Protein AF-A0A4Y7PFQ1-F1 (afdb_monomer_lite)

Foldseek 3Di:
DQLVVLVVQVVVLVVVVVPDDPVRCVVCVVVSVVSVVVSVVSNVVVVVVVVVVVVVVVVVVVVVVVVVVVVVVVVVVVVVVVVVVVVVVVVPPPPDDDPDDDDDDDDDDDDDDDDDDDDDDDDDDDDDPDPDVPPVVVVVVVVVVVVVVVVVVVVVVVVVVVVVVLVVVVVVDPDVVVNVVVVPPPPDDDDDDDDDDDDDDDDDDDDDDDDDDDDDDPDDDPPDPDPPDDDDDADDDDPDRDDDPPDPPDPVVVVVVVVVVVVDPPCDPPPDDDPVQKAFDAFPDDDPPDTWTWIDHPNDTDID

pLDDT: mean 70.89, std 22.94, range [30.31, 98.25]

Structure (mmCIF, N/CA/C/O backbone):
data_AF-A0A4Y7PFQ1-F1
#
_entry.id   AF-A0A4Y7PFQ1-F1
#
loop_
_atom_site.group_PDB
_atom_site.id
_atom_site.type_symbol
_atom_site.label_atom_id
_atom_site.label_alt_id
_atom_site.label_comp_id
_atom_site.label_asym_id
_atom_site.label_entity_id
_atom_site.label_seq_id
_atom_site.pdbx_PDB_ins_code
_atom_site.Cartn_x
_atom_site.Cartn_y
_atom_site.Cartn_z
_atom_site.occupancy
_atom_site.B_iso_or_equiv
_atom_site.auth_seq_id
_atom_site.auth_comp_id
_atom_site.auth_asym_id
_atom_site.auth_atom_id
_atom_site.pdbx_PDB_model_num
ATOM 1 N N . MET A 1 1 ? 4.345 13.274 -1.660 1.00 78.31 1 MET A N 1
ATOM 2 C CA . MET A 1 1 ? 5.096 14.131 -2.603 1.00 78.31 1 MET A CA 1
ATOM 3 C C . MET A 1 1 ? 6.166 13.330 -3.345 1.00 78.31 1 MET A C 1
ATOM 5 O O . MET A 1 1 ? 6.044 13.236 -4.555 1.00 78.31 1 MET A O 1
ATOM 9 N N . LYS A 1 2 ? 7.099 12.634 -2.666 1.00 92.75 2 LYS A N 1
ATOM 10 C CA . LYS A 1 2 ? 8.161 11.842 -3.332 1.00 92.75 2 LYS A CA 1
ATOM 11 C C . LYS A 1 2 ? 7.689 10.820 -4.384 1.00 92.75 2 LYS A C 1
ATOM 13 O O . LYS A 1 2 ? 8.319 10.708 -5.423 1.00 92.75 2 LYS A O 1
ATOM 18 N N . LEU A 1 3 ? 6.567 10.125 -4.156 1.00 96.62 3 LEU A N 1
ATOM 19 C CA . LEU A 1 3 ? 6.022 9.161 -5.130 1.00 96.62 3 LEU A CA 1
ATOM 20 C C . LEU A 1 3 ? 5.605 9.819 -6.454 1.00 96.62 3 LEU A C 1
ATOM 22 O O . LEU A 1 3 ? 5.818 9.274 -7.531 1.00 96.62 3 LEU A O 1
ATOM 26 N N . THR A 1 4 ? 5.027 11.017 -6.383 1.00 97.25 4 THR A N 1
ATOM 27 C CA . THR A 1 4 ? 4.622 11.770 -7.573 1.00 97.25 4 THR A CA 1
ATOM 28 C C . THR A 1 4 ? 5.842 12.263 -8.350 1.00 97.25 4 THR A C 1
ATOM 30 O O . THR A 1 4 ? 5.816 12.306 -9.575 1.00 97.25 4 THR A O 1
ATOM 33 N N . GLU A 1 5 ? 6.918 12.625 -7.652 1.00 97.25 5 GLU A N 1
ATOM 34 C CA . GLU A 1 5 ? 8.175 13.062 -8.267 1.00 97.25 5 GLU A CA 1
ATOM 35 C C . GLU A 1 5 ? 8.891 11.906 -8.979 1.00 97.25 5 GLU A C 1
ATOM 37 O O . GLU A 1 5 ? 9.261 12.055 -10.145 1.00 97.25 5 GLU A O 1
ATOM 42 N N . SER A 1 6 ? 9.024 10.742 -8.331 1.00 97.06 6 SER A N 1
ATOM 43 C CA . SER A 1 6 ? 9.651 9.560 -8.941 1.00 97.06 6 SER A CA 1
ATOM 44 C C . SER A 1 6 ? 8.846 9.033 -10.134 1.00 97.06 6 SER A C 1
ATOM 46 O O . SER A 1 6 ? 9.421 8.734 -11.182 1.00 97.06 6 SER A O 1
ATOM 48 N N . SER A 1 7 ? 7.513 9.019 -10.031 1.00 97.31 7 SER A N 1
ATOM 49 C CA . SER A 1 7 ? 6.625 8.656 -11.142 1.00 97.31 7 SER A CA 1
ATOM 50 C C . SER A 1 7 ? 6.772 9.608 -12.338 1.00 97.31 7 SER A C 1
ATOM 52 O O . SER A 1 7 ? 6.978 9.142 -13.458 1.00 97.31 7 SER A O 1
ATOM 54 N N . LYS A 1 8 ? 6.789 10.932 -12.114 1.00 97.94 8 LYS A N 1
ATOM 55 C CA . LYS A 1 8 ? 7.021 11.922 -13.185 1.00 97.94 8 LYS A CA 1
ATOM 56 C C . LYS A 1 8 ? 8.379 11.748 -13.862 1.00 97.94 8 LYS A C 1
ATOM 58 O O . LYS A 1 8 ? 8.497 11.944 -15.069 1.00 97.94 8 LYS A O 1
ATOM 63 N N . ARG A 1 9 ? 9.420 11.389 -13.108 1.00 97.00 9 ARG A N 1
ATOM 64 C CA . ARG A 1 9 ? 10.758 11.146 -13.666 1.00 97.00 9 ARG A CA 1
ATOM 65 C C . ARG A 1 9 ? 10.766 9.931 -14.596 1.00 97.00 9 ARG A C 1
ATOM 67 O O . ARG A 1 9 ? 11.340 10.002 -15.683 1.00 97.00 9 ARG A O 1
ATOM 74 N N . MET A 1 10 ? 10.086 8.855 -14.201 1.00 97.38 10 MET A N 1
ATOM 75 C CA . MET A 1 10 ? 9.906 7.668 -15.039 1.00 97.38 10 MET A CA 1
ATOM 76 C C . MET A 1 10 ? 9.081 7.984 -16.292 1.00 97.38 10 MET A C 1
ATOM 78 O O . MET A 1 10 ? 9.486 7.625 -17.395 1.00 97.38 10 MET A O 1
ATOM 82 N N . GLU A 1 11 ? 7.984 8.727 -16.148 1.00 97.44 11 GLU A N 1
ATOM 83 C CA . GLU A 1 11 ? 7.149 9.182 -17.265 1.00 97.44 11 GLU A CA 1
ATOM 84 C C . GLU A 1 11 ? 7.962 9.996 -18.282 1.00 97.44 11 GLU A C 1
ATOM 86 O O . GLU A 1 11 ? 7.929 9.715 -19.479 1.00 97.44 11 GLU A O 1
ATOM 91 N N . GLN A 1 12 ? 8.771 10.950 -17.817 1.00 97.62 12 GLN A N 1
ATOM 92 C CA . GLN A 1 12 ? 9.655 11.735 -18.681 1.00 97.62 12 GLN A CA 1
ATOM 93 C C . GLN A 1 12 ? 10.686 10.863 -19.409 1.00 97.62 12 GLN A C 1
ATOM 95 O O . GLN A 1 12 ? 10.982 11.113 -20.581 1.00 97.62 12 GLN A O 1
ATOM 100 N N . LEU A 1 13 ? 11.239 9.844 -18.743 1.00 96.69 13 LEU A N 1
ATOM 101 C CA . LEU A 1 13 ? 12.171 8.903 -19.363 1.00 96.69 13 LEU A CA 1
ATOM 102 C C . LEU A 1 13 ? 11.475 8.107 -20.469 1.00 96.69 13 LEU A C 1
ATOM 104 O O . LEU A 1 13 ? 11.996 8.046 -21.584 1.00 96.69 13 LEU A O 1
ATOM 108 N N . LEU A 1 14 ? 10.292 7.557 -20.188 1.00 96.31 14 LEU A N 1
ATOM 109 C CA . LEU A 1 14 ? 9.494 6.796 -21.150 1.00 96.31 14 LEU A CA 1
ATOM 110 C C . LEU A 1 14 ? 9.075 7.660 -22.342 1.00 96.31 14 LEU A C 1
ATOM 112 O O . LEU A 1 14 ? 9.261 7.253 -23.488 1.00 96.31 14 LEU A O 1
ATOM 116 N N . HIS A 1 15 ? 8.618 8.887 -22.094 1.00 97.50 15 HIS A N 1
ATOM 117 C CA . HIS A 1 15 ? 8.224 9.824 -23.142 1.00 97.50 15 HIS A CA 1
ATOM 118 C C . HIS A 1 15 ? 9.388 10.144 -24.097 1.00 97.50 15 HIS A C 1
ATOM 120 O O . HIS A 1 15 ? 9.225 10.136 -25.318 1.00 97.50 15 HIS A O 1
ATOM 126 N N . ARG A 1 16 ? 10.612 10.308 -23.568 1.00 96.75 16 ARG A N 1
ATOM 127 C CA . ARG A 1 16 ? 11.825 10.457 -24.396 1.00 96.75 16 ARG A CA 1
ATOM 128 C C . ARG A 1 16 ? 12.120 9.216 -25.247 1.00 96.75 16 ARG A C 1
ATOM 130 O O . ARG A 1 16 ? 12.648 9.362 -26.349 1.00 96.75 16 ARG A O 1
ATOM 137 N N . GLN A 1 17 ? 11.788 8.009 -24.776 1.00 95.44 17 GLN A N 1
ATOM 138 C CA . GLN A 1 17 ? 11.994 6.780 -25.553 1.00 95.44 17 GLN A CA 1
ATOM 139 C C . GLN A 1 17 ? 10.967 6.593 -26.670 1.00 95.44 17 GLN A C 1
ATOM 141 O O . GLN A 1 17 ? 11.309 6.016 -27.704 1.00 95.44 17 GLN A O 1
ATOM 146 N N . VAL A 1 18 ? 9.735 7.078 -26.505 1.00 96.56 18 VAL A N 1
ATOM 147 C CA . VAL A 1 18 ? 8.685 6.965 -27.535 1.00 96.56 18 VAL A CA 1
ATOM 148 C C . VAL A 1 18 ? 9.098 7.690 -28.819 1.00 96.56 18 VAL A C 1
ATOM 150 O O . VAL A 1 18 ? 8.962 7.137 -29.907 1.00 96.56 18 VAL A O 1
ATOM 153 N N . HIS A 1 19 ? 9.698 8.877 -28.698 1.00 95.50 19 HIS A N 1
ATOM 154 C CA . HIS A 1 19 ? 10.114 9.689 -29.847 1.00 95.50 19 HIS A CA 1
ATOM 155 C C . HIS A 1 19 ? 11.495 9.327 -30.425 1.00 95.50 19 HIS A C 1
ATOM 157 O O . HIS A 1 19 ? 11.904 9.881 -31.448 1.00 95.50 19 HIS A O 1
ATOM 163 N N . ARG A 1 20 ? 12.243 8.405 -29.804 1.00 95.75 20 ARG A N 1
ATOM 164 C CA . ARG A 1 20 ? 13.577 8.009 -30.281 1.00 95.75 20 ARG A CA 1
ATOM 165 C C . ARG A 1 20 ? 13.435 6.919 -31.362 1.00 95.75 20 ARG A C 1
ATOM 167 O O . ARG A 1 20 ? 12.870 5.862 -31.075 1.00 95.75 20 ARG A O 1
ATOM 174 N N . PRO A 1 21 ? 13.963 7.114 -32.590 1.00 97.50 21 PRO A N 1
ATOM 175 C CA . PRO A 1 21 ? 13.853 6.117 -33.656 1.00 97.50 21 PRO A CA 1
ATOM 176 C C . PRO A 1 21 ? 14.561 4.816 -33.262 1.00 97.50 21 PRO A C 1
ATOM 178 O O . PRO A 1 21 ? 15.569 4.838 -32.550 1.00 97.50 21 PRO A O 1
ATOM 181 N N . PHE A 1 22 ? 14.049 3.682 -33.751 1.00 97.00 22 PHE A N 1
ATOM 182 C CA . PHE A 1 22 ? 14.455 2.341 -33.313 1.00 97.00 22 PHE A CA 1
ATOM 183 C C . PHE A 1 22 ? 15.974 2.131 -33.295 1.00 97.00 22 PHE A C 1
ATOM 185 O O . PHE A 1 22 ? 16.520 1.736 -32.268 1.00 97.00 22 PHE A O 1
ATOM 192 N N . PHE A 1 23 ? 16.670 2.470 -34.383 1.00 98.00 23 PHE A N 1
ATOM 193 C CA . PHE A 1 23 ? 18.117 2.266 -34.486 1.00 98.00 23 PHE A CA 1
ATOM 194 C C . PHE A 1 23 ? 18.903 3.048 -33.416 1.00 98.00 23 PHE A C 1
ATOM 196 O O . PHE A 1 23 ? 19.846 2.523 -32.828 1.00 98.00 23 PHE A O 1
ATOM 203 N N . LYS A 1 24 ? 18.459 4.268 -33.070 1.00 96.94 24 LYS A N 1
ATOM 204 C CA . LYS A 1 24 ? 19.056 5.054 -31.975 1.00 96.94 24 LYS A CA 1
ATOM 205 C C . LYS A 1 24 ? 18.775 4.443 -30.601 1.00 96.94 24 LYS A C 1
ATOM 207 O O . LYS A 1 24 ? 19.636 4.532 -29.731 1.00 96.94 24 LYS A O 1
ATOM 212 N N . ARG A 1 25 ? 17.600 3.837 -30.389 1.00 97.19 25 ARG A N 1
ATOM 213 C CA . ARG A 1 25 ? 17.303 3.098 -29.147 1.00 97.19 25 ARG A CA 1
ATOM 214 C C . ARG A 1 25 ? 18.162 1.847 -29.021 1.00 97.19 25 ARG A C 1
ATOM 216 O O . ARG A 1 25 ? 18.672 1.583 -27.943 1.00 97.19 25 ARG A O 1
ATOM 223 N N . TYR A 1 26 ? 18.348 1.115 -30.118 1.00 96.50 26 TYR A N 1
ATOM 224 C CA . TYR A 1 26 ? 19.136 -0.114 -30.128 1.00 96.50 26 TYR A CA 1
ATOM 225 C C . TYR A 1 26 ? 20.607 0.149 -29.794 1.00 96.50 26 TYR A C 1
ATOM 227 O O . TYR A 1 26 ? 21.157 -0.481 -28.892 1.00 96.50 26 TYR A O 1
ATOM 235 N N . LEU A 1 27 ? 21.221 1.130 -30.465 1.00 98.25 27 LEU A N 1
ATOM 236 C CA . LEU A 1 27 ? 22.600 1.527 -30.177 1.00 98.25 27 LEU A CA 1
ATOM 237 C C . LEU A 1 27 ? 22.746 2.137 -28.773 1.00 98.25 27 LEU A C 1
ATOM 239 O O . LEU A 1 27 ? 23.728 1.872 -28.091 1.00 98.25 27 LEU A O 1
ATOM 243 N N . GLY A 1 28 ? 21.751 2.905 -28.317 1.00 97.06 28 GLY A N 1
ATOM 244 C CA . GLY A 1 28 ? 21.733 3.544 -26.997 1.00 97.06 28 GLY A CA 1
ATOM 245 C C . GLY A 1 28 ? 21.147 2.694 -25.866 1.00 97.06 28 GLY A C 1
ATOM 246 O O . GLY A 1 28 ? 20.817 3.243 -24.817 1.00 97.06 28 GLY A O 1
ATOM 247 N N . ARG A 1 29 ? 20.963 1.378 -26.049 1.00 97.56 29 ARG A N 1
ATOM 248 C CA . ARG A 1 29 ? 20.246 0.532 -25.076 1.00 97.56 29 ARG A CA 1
ATOM 249 C C . ARG A 1 29 ? 20.870 0.546 -23.680 1.00 97.56 29 ARG A C 1
ATOM 251 O O . ARG A 1 29 ? 20.140 0.491 -22.700 1.00 97.56 29 ARG A O 1
ATOM 258 N N . GLY A 1 30 ? 22.199 0.652 -23.594 1.00 98.19 30 GLY A N 1
ATOM 259 C CA . GLY A 1 30 ? 22.917 0.693 -22.318 1.00 98.19 30 GLY A CA 1
ATOM 260 C C . GLY A 1 30 ? 22.548 1.921 -21.488 1.00 98.19 30 GLY A C 1
ATOM 261 O O . GLY A 1 30 ? 22.209 1.788 -20.319 1.00 98.19 30 GLY A O 1
ATOM 262 N N . GLU A 1 31 ? 22.508 3.098 -22.116 1.00 97.56 31 GLU A N 1
ATOM 263 C CA . GLU A 1 31 ? 22.100 4.354 -21.467 1.00 97.56 31 GLU A CA 1
ATOM 264 C C . GLU A 1 31 ? 20.640 4.300 -21.002 1.00 97.56 31 GLU A C 1
ATOM 266 O O . GLU A 1 31 ? 20.298 4.793 -19.930 1.00 97.56 31 GLU A O 1
ATOM 271 N N . ILE A 1 32 ? 19.766 3.695 -21.814 1.00 96.88 32 ILE A N 1
ATOM 272 C CA . ILE A 1 32 ? 18.341 3.561 -21.494 1.00 96.88 32 ILE A CA 1
ATOM 273 C C . ILE A 1 32 ? 18.164 2.639 -20.285 1.00 96.88 32 ILE A C 1
ATOM 275 O O . ILE A 1 32 ? 17.471 3.010 -19.341 1.00 96.88 32 ILE A O 1
ATOM 279 N N . LEU A 1 33 ? 18.817 1.472 -20.290 1.00 97.31 33 LEU A N 1
ATOM 280 C CA . LEU A 1 33 ? 18.781 0.526 -19.173 1.00 97.31 33 LEU A CA 1
ATOM 281 C C . LEU A 1 33 ? 19.372 1.134 -17.899 1.00 97.31 33 LEU A C 1
ATOM 283 O O . LEU A 1 33 ? 18.782 0.992 -16.833 1.00 97.31 33 LEU A O 1
ATOM 287 N N . GLN A 1 34 ? 20.477 1.873 -18.008 1.00 97.75 34 GLN A N 1
ATOM 288 C CA . GLN A 1 34 ? 21.059 2.591 -16.877 1.00 97.75 34 GLN A CA 1
ATOM 289 C C . GLN A 1 34 ? 20.094 3.649 -16.323 1.00 97.75 34 GLN A C 1
ATOM 291 O O . GLN A 1 34 ? 19.912 3.746 -15.113 1.00 97.75 34 GLN A O 1
ATOM 296 N N . GLY A 1 35 ? 19.427 4.413 -17.192 1.00 96.75 35 GLY A N 1
ATOM 297 C CA . GLY A 1 35 ? 18.429 5.398 -16.777 1.00 96.75 35 GLY A CA 1
ATOM 298 C C . GLY A 1 35 ? 17.237 4.770 -16.047 1.00 96.75 35 GLY A C 1
ATOM 299 O O . GLY A 1 35 ? 16.786 5.314 -15.039 1.00 96.75 35 GLY A O 1
ATOM 300 N N . ILE A 1 36 ? 16.760 3.614 -16.519 1.00 96.75 36 ILE A N 1
ATOM 301 C CA . ILE A 1 36 ? 15.703 2.841 -15.849 1.00 96.75 36 ILE A CA 1
ATOM 302 C C . ILE A 1 36 ? 16.201 2.333 -14.489 1.00 96.75 36 ILE A C 1
ATOM 304 O O . ILE A 1 36 ? 15.518 2.524 -13.487 1.00 96.75 36 ILE A O 1
ATOM 308 N N . SER A 1 37 ? 17.414 1.774 -14.439 1.00 97.62 37 SER A N 1
ATOM 309 C CA . SER A 1 37 ? 18.032 1.261 -13.210 1.00 97.62 37 SER A CA 1
ATOM 310 C C . SER A 1 37 ? 18.216 2.335 -12.134 1.00 97.62 37 SER A C 1
ATOM 312 O O . SER A 1 37 ? 18.085 2.025 -10.959 1.00 97.62 37 SER A O 1
ATOM 314 N N . ILE A 1 38 ? 18.456 3.598 -12.502 1.00 95.94 38 ILE A N 1
ATOM 315 C CA . ILE A 1 38 ? 18.526 4.715 -11.541 1.00 95.94 38 ILE A CA 1
ATOM 316 C C . ILE A 1 38 ? 17.138 5.079 -10.990 1.00 95.94 38 ILE A C 1
ATOM 318 O O . ILE A 1 38 ? 17.016 5.469 -9.830 1.00 95.94 38 ILE A O 1
ATOM 322 N N . CYS A 1 39 ? 16.085 4.967 -11.803 1.00 97.19 39 CYS A N 1
ATOM 323 C CA . CYS A 1 39 ? 14.724 5.300 -11.374 1.00 97.19 39 CYS A CA 1
ATOM 324 C C . CYS A 1 39 ? 14.123 4.238 -10.442 1.00 97.19 39 CYS A C 1
ATOM 326 O O . CYS A 1 39 ? 13.274 4.569 -9.616 1.00 97.19 39 CYS A O 1
ATOM 328 N N . ASP A 1 40 ? 14.556 2.985 -10.569 1.00 96.81 40 ASP A N 1
ATOM 329 C CA . ASP A 1 40 ? 14.045 1.853 -9.796 1.00 96.81 40 ASP A CA 1
ATOM 330 C C . ASP A 1 40 ? 14.196 2.011 -8.265 1.00 96.81 40 ASP A C 1
ATOM 332 O O . ASP A 1 40 ? 13.175 1.995 -7.568 1.00 96.81 40 ASP A O 1
ATOM 336 N N . PRO A 1 41 ? 15.393 2.287 -7.699 1.00 97.31 41 PRO A N 1
ATOM 337 C CA . PRO A 1 41 ? 15.541 2.466 -6.256 1.00 97.31 41 PRO A CA 1
ATOM 338 C C . PRO A 1 41 ? 14.799 3.707 -5.745 1.00 97.31 41 PRO A C 1
ATOM 340 O O . PRO A 1 41 ? 14.241 3.677 -4.648 1.00 97.31 41 PRO A O 1
ATOM 343 N N . GLU A 1 42 ? 14.740 4.792 -6.529 1.00 96.44 42 GLU A N 1
ATOM 344 C CA . GLU A 1 42 ? 13.985 5.998 -6.159 1.00 96.44 42 GLU A CA 1
ATOM 345 C C . GLU A 1 42 ? 12.476 5.719 -6.081 1.00 96.44 42 GLU A C 1
ATOM 347 O O . GLU A 1 42 ? 11.808 6.164 -5.140 1.00 96.44 42 GLU A O 1
ATOM 352 N N . LEU A 1 43 ? 11.930 4.975 -7.048 1.00 97.31 43 LEU A N 1
ATOM 353 C CA . LEU A 1 43 ? 10.521 4.595 -7.066 1.00 97.31 43 LEU A CA 1
ATOM 354 C C . LEU A 1 43 ? 10.195 3.610 -5.941 1.00 97.31 43 LEU A C 1
ATOM 356 O O . LEU A 1 43 ? 9.231 3.835 -5.209 1.00 97.31 43 LEU A O 1
ATOM 360 N N . SER A 1 44 ? 11.015 2.573 -5.765 1.00 97.31 44 SER A N 1
ATOM 361 C CA . SER A 1 44 ? 10.863 1.578 -4.700 1.00 97.31 44 SER A CA 1
ATOM 362 C C . SER A 1 44 ? 10.887 2.228 -3.313 1.00 97.31 44 SER A C 1
ATOM 364 O O . SER A 1 44 ? 9.982 2.027 -2.498 1.00 97.31 44 SER A O 1
ATOM 366 N N . TYR A 1 45 ? 11.842 3.129 -3.069 1.00 97.81 45 TYR A N 1
ATOM 367 C CA . TYR A 1 45 ? 11.910 3.896 -1.827 1.00 97.81 45 TYR A CA 1
ATOM 368 C C . TYR A 1 45 ? 10.673 4.782 -1.616 1.00 97.81 45 TYR A C 1
ATOM 370 O O . TYR A 1 45 ? 10.107 4.828 -0.520 1.00 97.81 45 TYR A O 1
ATOM 378 N N . ALA A 1 46 ? 10.212 5.477 -2.660 1.00 97.69 46 ALA A N 1
ATOM 379 C CA . ALA A 1 46 ? 9.021 6.315 -2.569 1.00 97.69 46 ALA A CA 1
ATOM 380 C C . ALA A 1 46 ? 7.741 5.502 -2.298 1.00 97.69 46 ALA A C 1
ATOM 382 O O . ALA A 1 46 ? 6.885 5.961 -1.535 1.00 97.69 46 ALA A O 1
ATOM 383 N N . LEU A 1 47 ? 7.621 4.304 -2.879 1.00 96.75 47 LEU A N 1
ATOM 384 C CA . LEU A 1 47 ? 6.531 3.362 -2.616 1.00 96.75 47 LEU A CA 1
ATOM 385 C C . LEU A 1 47 ? 6.576 2.828 -1.182 1.00 96.75 47 LEU A C 1
ATOM 387 O O . LEU A 1 47 ? 5.542 2.805 -0.516 1.00 96.75 47 LEU A O 1
ATOM 391 N N . SER A 1 48 ? 7.761 2.482 -0.674 1.00 97.00 48 SER A N 1
ATOM 392 C CA . SER A 1 48 ? 7.948 2.051 0.717 1.00 97.00 48 SER A CA 1
ATOM 393 C C . SER A 1 48 ? 7.489 3.127 1.710 1.00 97.00 48 SER A C 1
ATOM 395 O O . SER A 1 48 ? 6.660 2.865 2.585 1.00 97.00 48 SER A O 1
ATOM 397 N N . LEU A 1 49 ? 7.911 4.382 1.508 1.00 96.50 49 LEU A N 1
ATOM 398 C CA . LEU A 1 49 ? 7.453 5.510 2.328 1.00 96.50 49 LEU A CA 1
ATOM 399 C C . LEU A 1 49 ? 5.940 5.736 2.235 1.00 96.50 49 LEU A C 1
ATOM 401 O O . LEU A 1 49 ? 5.294 6.067 3.232 1.00 96.50 49 LEU A O 1
ATOM 405 N N . PHE A 1 50 ? 5.368 5.590 1.041 1.00 97.31 50 PHE A N 1
ATOM 406 C CA . PHE A 1 50 ? 3.932 5.739 0.844 1.00 97.31 50 PHE A CA 1
ATOM 407 C C . PHE A 1 50 ? 3.150 4.651 1.589 1.00 97.31 50 PHE A C 1
ATOM 409 O O . PHE A 1 50 ? 2.232 4.983 2.341 1.00 97.31 50 PHE A O 1
ATOM 416 N N . SER A 1 51 ? 3.566 3.389 1.469 1.00 95.88 51 SER A N 1
ATOM 417 C CA . SER A 1 51 ? 2.982 2.260 2.199 1.00 95.88 51 SER A CA 1
ATOM 418 C C . SER A 1 51 ? 3.042 2.478 3.714 1.00 95.88 51 SER A C 1
ATOM 420 O O . SER A 1 51 ? 2.009 2.443 4.387 1.00 95.88 51 SER A O 1
ATOM 422 N N . ALA A 1 52 ? 4.212 2.854 4.246 1.00 95.38 52 ALA A N 1
ATOM 423 C CA . ALA A 1 52 ? 4.372 3.179 5.663 1.00 95.38 52 ALA A CA 1
ATOM 424 C C . ALA A 1 52 ? 3.438 4.322 6.108 1.00 95.38 52 ALA A C 1
ATOM 426 O O . ALA A 1 52 ? 2.826 4.265 7.175 1.00 95.38 52 ALA A O 1
ATOM 427 N N . SER A 1 53 ? 3.261 5.355 5.276 1.00 97.38 53 SER A N 1
ATOM 428 C CA . SER A 1 53 ? 2.354 6.467 5.587 1.00 97.38 53 SER A CA 1
ATOM 429 C C . SER A 1 53 ? 0.881 6.042 5.655 1.00 97.38 53 SER A C 1
ATOM 431 O O . SER A 1 53 ? 0.141 6.536 6.513 1.00 97.38 53 SER A O 1
ATOM 433 N N . ILE A 1 54 ? 0.461 5.105 4.795 1.00 96.00 54 ILE A N 1
ATOM 434 C CA . ILE A 1 54 ? -0.883 4.517 4.831 1.00 96.00 54 ILE A CA 1
ATOM 435 C C . ILE A 1 54 ? -1.049 3.718 6.120 1.00 96.00 54 ILE A C 1
ATOM 437 O O . ILE A 1 54 ? -2.009 3.956 6.850 1.00 96.00 54 ILE A O 1
ATOM 441 N N . GLN A 1 55 ? -0.096 2.839 6.443 1.00 95.44 55 GLN A N 1
ATOM 442 C CA . GLN A 1 55 ? -0.134 2.023 7.660 1.00 95.44 55 GLN A CA 1
ATOM 443 C C . GLN A 1 55 ? -0.270 2.886 8.921 1.00 95.44 55 GLN A C 1
ATOM 445 O O . GLN A 1 55 ? -1.158 2.649 9.741 1.00 95.44 55 GLN A O 1
ATOM 450 N N . ILE A 1 56 ? 0.538 3.946 9.045 1.00 96.75 56 ILE A N 1
ATOM 451 C CA . ILE A 1 56 ? 0.463 4.891 10.171 1.00 96.75 56 ILE A CA 1
ATOM 452 C C . ILE A 1 56 ? -0.921 5.544 10.250 1.00 96.75 56 ILE A C 1
ATOM 454 O O . ILE A 1 56 ? -1.476 5.708 11.338 1.00 96.75 56 ILE A O 1
ATOM 458 N N . ARG A 1 57 ? -1.498 5.942 9.111 1.00 97.25 57 ARG A N 1
ATOM 459 C CA . ARG A 1 57 ? -2.819 6.578 9.081 1.00 97.25 57 ARG A CA 1
ATOM 460 C C . ARG A 1 57 ? -3.921 5.611 9.500 1.00 97.25 57 ARG A C 1
ATOM 462 O O . ARG A 1 57 ? -4.758 5.990 10.318 1.00 97.25 57 ARG A O 1
ATOM 469 N N . THR A 1 58 ? -3.904 4.389 8.979 1.00 96.31 58 THR A N 1
ATOM 470 C CA . THR A 1 58 ? -4.860 3.335 9.333 1.00 96.31 58 THR A CA 1
ATOM 471 C C . THR A 1 58 ? -4.772 3.009 10.819 1.00 96.31 58 THR A C 1
ATOM 473 O O . THR A 1 58 ? -5.793 2.989 11.500 1.00 96.31 58 THR A O 1
ATOM 476 N N . LEU A 1 59 ? -3.560 2.862 11.362 1.00 96.81 59 LEU A N 1
ATOM 477 C CA . LEU A 1 59 ? -3.361 2.623 12.790 1.00 96.81 59 LEU A CA 1
ATOM 478 C C . LEU A 1 59 ? -3.936 3.761 13.643 1.00 96.81 59 LEU A C 1
ATOM 480 O O . LEU A 1 59 ? -4.657 3.507 14.603 1.00 96.81 59 LEU A O 1
ATOM 484 N N . LYS A 1 60 ? -3.693 5.022 13.262 1.00 96.75 60 LYS A N 1
ATOM 485 C CA . LYS A 1 60 ? -4.279 6.183 13.954 1.00 96.75 60 LYS A CA 1
ATOM 486 C C . LYS A 1 60 ? -5.807 6.182 13.905 1.00 96.75 60 LYS A C 1
ATOM 488 O O . LYS A 1 60 ? -6.449 6.544 14.888 1.00 96.75 60 LYS A O 1
ATOM 493 N N . GLN A 1 61 ? -6.403 5.787 12.780 1.00 95.44 61 GLN A N 1
ATOM 494 C CA . GLN A 1 61 ? -7.858 5.671 12.657 1.00 95.44 61 GLN A CA 1
ATOM 495 C C . GLN A 1 61 ? -8.419 4.558 13.545 1.00 95.44 61 GLN A C 1
ATOM 497 O O . GLN A 1 61 ? -9.442 4.772 14.197 1.00 95.44 61 GLN A O 1
ATOM 502 N N . LEU A 1 62 ? -7.739 3.411 13.609 1.00 97.12 62 LEU A N 1
ATOM 503 C CA . LEU A 1 62 ? -8.108 2.299 14.483 1.00 97.12 62 LEU A CA 1
ATOM 504 C C . LEU A 1 62 ? -8.030 2.704 15.955 1.00 97.12 62 LEU A C 1
ATOM 506 O O . LEU A 1 62 ? -9.010 2.537 16.671 1.00 97.12 62 LEU A O 1
ATOM 510 N N . GLN A 1 63 ? -6.941 3.343 16.380 1.00 95.88 63 GLN A N 1
ATOM 511 C CA . GLN A 1 63 ? -6.799 3.852 17.749 1.00 95.88 63 GLN A CA 1
ATOM 512 C C . GLN A 1 63 ? -7.886 4.876 18.101 1.00 95.88 63 GLN A C 1
ATOM 514 O O . GLN A 1 63 ? -8.464 4.833 19.184 1.00 95.88 63 GLN A O 1
ATOM 519 N N . ALA A 1 64 ? -8.225 5.782 17.179 1.00 96.62 64 ALA A N 1
ATOM 520 C CA . ALA A 1 64 ? -9.312 6.738 17.389 1.00 96.62 64 ALA A CA 1
ATOM 521 C C . ALA A 1 64 ? -10.698 6.065 17.433 1.00 96.62 64 ALA A C 1
ATOM 523 O O . ALA A 1 64 ? -11.607 6.546 18.111 1.00 96.62 64 ALA A O 1
ATOM 524 N N . ALA A 1 65 ? -10.910 4.977 16.691 1.00 95.56 65 ALA A N 1
ATOM 525 C CA . ALA A 1 65 ? -12.128 4.173 16.780 1.00 95.56 65 ALA A CA 1
ATOM 526 C C . ALA A 1 65 ? -12.202 3.409 18.110 1.00 95.56 65 ALA A C 1
ATOM 528 O O . ALA A 1 65 ? -13.244 3.427 18.759 1.00 95.56 65 ALA A O 1
ATOM 529 N N . GLU A 1 66 ? -11.092 2.825 18.552 1.00 97.38 66 GLU A N 1
ATOM 530 C CA . GLU A 1 66 ? -10.987 2.111 19.822 1.00 97.38 66 GLU A CA 1
ATOM 531 C C . GLU A 1 66 ? -11.222 3.041 21.017 1.00 97.38 66 GLU A C 1
ATOM 533 O O . GLU A 1 66 ? -12.052 2.738 21.868 1.00 97.38 66 GLU A O 1
ATOM 538 N N . ALA A 1 67 ? -10.594 4.221 21.037 1.00 97.06 67 ALA A N 1
ATOM 539 C CA . ALA A 1 67 ? -10.816 5.223 22.080 1.00 97.06 67 ALA A CA 1
ATOM 540 C C . ALA A 1 67 ? -12.293 5.653 22.176 1.00 97.06 67 ALA A C 1
ATOM 542 O O . ALA A 1 67 ? -12.814 5.882 23.268 1.00 97.06 67 ALA A O 1
ATOM 543 N N . ARG A 1 68 ? -13.000 5.725 21.038 1.00 96.69 68 ARG A N 1
ATOM 544 C CA . ARG A 1 68 ? -14.452 5.970 21.016 1.00 96.69 68 ARG A CA 1
ATOM 545 C C . ARG A 1 68 ? -15.234 4.788 21.588 1.00 96.69 68 ARG A C 1
ATOM 547 O O . ARG A 1 68 ? -16.130 5.007 22.397 1.00 96.69 68 ARG A O 1
ATOM 554 N N . GLY A 1 69 ? -14.855 3.561 21.232 1.00 95.88 69 GLY A N 1
ATOM 555 C CA . GLY A 1 69 ? -15.433 2.342 21.801 1.00 95.88 69 GLY A CA 1
ATOM 556 C C . GLY A 1 69 ? -15.291 2.285 23.324 1.00 95.88 69 GLY A C 1
ATOM 557 O O . GLY A 1 69 ? -16.276 2.050 24.019 1.00 95.88 69 GLY A O 1
ATOM 558 N N . GLN A 1 70 ? -14.105 2.603 23.847 1.00 95.88 70 GLN A N 1
ATOM 559 C CA . GLN A 1 70 ? -13.844 2.663 25.287 1.00 95.88 70 GLN A CA 1
ATOM 560 C C . GLN A 1 70 ? -14.697 3.734 25.982 1.00 95.88 70 GLN A C 1
ATOM 562 O O . GLN A 1 70 ? -15.292 3.467 27.025 1.00 95.88 70 GLN A O 1
ATOM 567 N N . ALA A 1 71 ? -14.825 4.927 25.392 1.00 96.50 71 ALA A N 1
ATOM 568 C CA . ALA A 1 71 ? -15.662 5.991 25.949 1.00 96.50 71 ALA A CA 1
ATOM 569 C C . ALA A 1 71 ? -17.152 5.607 25.995 1.00 96.50 71 ALA A C 1
ATOM 571 O O . ALA A 1 71 ? -17.862 5.949 26.944 1.00 96.50 71 ALA A O 1
ATOM 572 N N . ASP A 1 72 ? -17.649 4.897 24.983 1.00 95.75 72 ASP A N 1
ATOM 573 C CA . ASP A 1 72 ? -19.037 4.437 24.949 1.00 95.75 72 ASP A CA 1
ATOM 574 C C . ASP A 1 72 ? -19.281 3.267 25.908 1.00 95.75 72 ASP A C 1
ATOM 576 O O . ASP A 1 72 ? -20.326 3.215 26.568 1.00 95.75 72 ASP A O 1
ATOM 580 N N . GLU A 1 73 ? -18.300 2.378 26.070 1.00 95.69 73 GLU A N 1
ATOM 581 C CA . GLU A 1 73 ? -18.336 1.342 27.098 1.00 95.69 73 GLU A CA 1
ATOM 582 C C . GLU A 1 73 ? -18.357 1.960 28.502 1.00 95.69 73 GLU A C 1
ATOM 584 O O . GLU A 1 73 ? -19.183 1.580 29.335 1.00 95.69 73 GLU A O 1
ATOM 589 N N . GLU A 1 74 ? -17.537 2.982 28.756 1.00 96.38 74 GLU A N 1
ATOM 590 C CA . GLU A 1 74 ? -17.522 3.700 30.030 1.00 96.38 74 GLU A CA 1
ATOM 591 C C . GLU A 1 74 ? -18.880 4.360 30.322 1.00 96.38 74 GLU A C 1
ATOM 593 O O . GLU A 1 74 ? -19.415 4.234 31.428 1.00 96.38 74 GLU A O 1
ATOM 598 N N . LYS A 1 75 ? -19.499 5.014 29.330 1.00 96.25 75 LYS A N 1
ATOM 599 C CA . LYS A 1 75 ? -20.860 5.567 29.472 1.00 96.25 75 LYS A CA 1
ATOM 600 C C . LYS A 1 75 ? -21.872 4.473 29.803 1.00 96.25 75 LYS A C 1
ATOM 602 O O . LYS A 1 75 ? -22.712 4.662 30.686 1.00 96.25 75 LYS A O 1
ATOM 607 N N . LYS A 1 76 ? -21.791 3.320 29.133 1.00 96.19 76 LYS A N 1
ATOM 608 C CA . LYS A 1 76 ? -22.670 2.170 29.386 1.00 96.19 76 LYS A CA 1
ATOM 609 C C . LYS A 1 76 ? -22.500 1.641 30.811 1.00 96.19 76 LYS A C 1
ATOM 611 O O . LYS A 1 76 ? -23.501 1.419 31.499 1.00 96.19 76 LYS A O 1
ATOM 616 N N . TRP A 1 77 ? -21.261 1.504 31.285 1.00 94.25 77 TRP A N 1
ATOM 617 C CA . TRP A 1 77 ? -20.954 1.121 32.664 1.00 94.25 77 TRP A CA 1
ATOM 618 C C . TRP A 1 77 ? -21.496 2.133 33.674 1.00 94.25 77 TRP A C 1
ATOM 620 O O . TRP A 1 77 ? -22.175 1.737 34.624 1.00 94.25 77 TRP A O 1
ATOM 630 N N . ARG A 1 78 ? -21.293 3.437 33.440 1.00 93.69 78 ARG A N 1
ATOM 631 C CA . ARG A 1 78 ? -21.844 4.512 34.283 1.00 93.69 78 ARG A CA 1
ATOM 632 C C . ARG A 1 78 ? -23.372 4.433 34.364 1.00 93.69 78 ARG A C 1
ATOM 634 O O . ARG A 1 78 ? -23.926 4.442 35.465 1.00 93.69 78 ARG A O 1
ATOM 641 N N . HIS A 1 79 ? -24.067 4.288 33.234 1.00 94.12 79 HIS A N 1
ATOM 642 C CA . HIS A 1 79 ? -25.528 4.149 33.212 1.00 94.12 79 HIS A CA 1
ATOM 643 C C . HIS A 1 79 ? -26.018 2.896 33.952 1.00 94.12 79 HIS A C 1
ATOM 645 O O . HIS A 1 79 ? -26.953 2.985 34.754 1.00 94.12 79 HIS A O 1
ATOM 651 N N . SER A 1 80 ? -25.366 1.749 33.741 1.00 94.88 80 SER A N 1
ATOM 652 C CA . SER A 1 80 ? -25.689 0.495 34.432 1.00 94.88 80 SER A CA 1
ATOM 653 C C . SER A 1 80 ? -25.513 0.618 35.951 1.00 94.88 80 SER A C 1
ATOM 655 O O . SER A 1 80 ? -26.399 0.241 36.722 1.00 94.88 80 SER A O 1
ATOM 657 N N . PHE A 1 81 ? -24.417 1.240 36.397 1.00 91.88 81 PHE A N 1
ATOM 658 C CA . PHE A 1 81 ? -24.130 1.441 37.816 1.00 91.88 81 PHE A CA 1
ATOM 659 C C . PHE A 1 81 ? -25.172 2.339 38.500 1.00 91.88 81 PHE A C 1
ATOM 661 O O . PHE A 1 81 ? -25.670 2.013 39.582 1.00 91.88 81 PHE A O 1
ATOM 668 N N . HIS A 1 82 ? -25.577 3.439 37.854 1.00 90.19 82 HIS A N 1
ATOM 669 C CA . HIS A 1 82 ? -26.647 4.303 38.363 1.00 90.19 82 HIS A CA 1
ATOM 670 C C . HIS A 1 82 ? -27.992 3.575 38.466 1.00 90.19 82 HIS A C 1
ATOM 672 O O . HIS A 1 82 ? -28.706 3.736 39.461 1.00 90.19 82 HIS A O 1
ATOM 678 N N . HIS A 1 83 ? -28.331 2.751 37.474 1.00 87.88 83 HIS A N 1
ATOM 679 C CA . HIS A 1 83 ? -29.558 1.962 37.490 1.00 87.88 83 HIS A CA 1
ATOM 680 C C . HIS A 1 83 ? -29.549 0.906 38.610 1.00 87.88 83 HIS A C 1
ATOM 682 O O . HIS A 1 83 ? -30.527 0.774 39.351 1.00 87.88 83 HIS A O 1
ATOM 688 N N . GLN A 1 84 ? -28.425 0.210 38.803 1.00 89.38 84 GLN A N 1
ATOM 689 C CA . GLN A 1 84 ? -28.260 -0.758 39.889 1.00 89.38 84 GLN A CA 1
ATOM 690 C C . GLN A 1 84 ? -28.384 -0.097 41.270 1.00 89.38 84 GLN A C 1
ATOM 692 O O . GLN A 1 84 ? -29.052 -0.631 42.158 1.00 89.38 84 GLN A O 1
ATOM 697 N N . ARG A 1 85 ? -27.806 1.100 41.445 1.00 84.88 85 ARG A N 1
ATOM 698 C CA . ARG A 1 85 ? -27.914 1.867 42.694 1.00 84.88 85 ARG A CA 1
ATOM 699 C C . ARG A 1 85 ? -29.352 2.312 42.979 1.00 84.88 85 ARG A C 1
ATOM 701 O O . ARG A 1 85 ? -29.789 2.221 44.122 1.00 84.88 85 ARG A O 1
ATOM 708 N N . ARG A 1 86 ? -30.114 2.730 41.959 1.00 79.62 86 ARG A N 1
ATOM 709 C CA . ARG A 1 86 ? -31.544 3.069 42.117 1.00 79.62 86 ARG A CA 1
ATOM 710 C C . ARG A 1 86 ? -32.384 1.873 42.568 1.00 79.62 86 ARG A C 1
ATOM 712 O O . ARG A 1 86 ? -33.234 2.039 43.439 1.00 79.62 86 ARG A O 1
ATOM 719 N N . ARG A 1 87 ? -32.121 0.672 42.041 1.00 78.31 87 ARG A N 1
ATOM 720 C CA . ARG A 1 87 ? -32.847 -0.546 42.446 1.00 78.31 87 ARG A CA 1
ATOM 721 C C . ARG A 1 87 ? -32.631 -0.923 43.912 1.00 78.31 87 ARG A C 1
ATOM 723 O O . ARG A 1 87 ? -33.563 -1.402 44.545 1.00 78.31 87 ARG A O 1
ATOM 730 N N . GLN A 1 88 ? -31.443 -0.689 44.471 1.00 76.75 88 GLN A N 1
ATOM 731 C CA . GLN A 1 88 ? -31.204 -0.970 45.893 1.00 76.75 88 GLN A CA 1
ATOM 732 C C . GLN A 1 88 ? -31.952 -0.011 46.830 1.00 76.75 88 GLN A C 1
ATOM 734 O O . GLN A 1 88 ? -32.372 -0.435 47.901 1.00 76.75 88 GLN A O 1
ATOM 739 N N . ILE A 1 89 ? -32.154 1.250 46.433 1.00 72.81 89 ILE A N 1
ATOM 740 C CA . ILE A 1 89 ? -32.855 2.242 47.266 1.00 72.81 89 ILE A CA 1
ATOM 741 C C . ILE A 1 89 ? -34.367 1.964 47.300 1.00 72.81 89 ILE A C 1
ATOM 743 O O . ILE A 1 89 ? -34.973 2.035 48.361 1.00 72.81 89 ILE A O 1
ATOM 747 N N . GLN A 1 90 ? -34.970 1.556 46.177 1.00 66.75 90 GLN A N 1
ATOM 748 C CA . GLN A 1 90 ? -36.414 1.271 46.114 1.00 66.75 90 GLN A CA 1
ATOM 749 C C . GLN A 1 90 ? -36.855 0.071 46.968 1.00 66.75 90 GLN A C 1
ATOM 751 O O . GLN A 1 90 ? -38.033 -0.049 47.282 1.00 66.75 90 GLN A O 1
ATOM 756 N N . HIS A 1 91 ? -35.930 -0.803 47.374 1.00 58.94 91 HIS A N 1
ATOM 757 C CA . HIS A 1 91 ? -36.261 -1.979 48.178 1.00 58.94 91 HIS A CA 1
ATOM 758 C C . HIS A 1 91 ? -36.354 -1.697 49.691 1.00 58.94 91 HIS A C 1
ATOM 760 O O . HIS A 1 91 ? -36.746 -2.596 50.435 1.00 58.94 91 HIS A O 1
ATOM 766 N N . LEU A 1 92 ? -35.995 -0.488 50.156 1.00 61.06 92 LEU A N 1
ATOM 767 C CA . LEU A 1 92 ? -36.071 -0.118 51.577 1.00 61.06 92 LEU A CA 1
ATOM 768 C C . LEU A 1 92 ? -37.391 0.561 51.992 1.00 61.06 92 LEU A C 1
ATOM 770 O O . LEU A 1 92 ? -37.684 0.575 53.183 1.00 61.06 92 LEU A O 1
ATOM 774 N N . ASP A 1 93 ? -38.217 1.038 51.056 1.00 52.59 93 ASP A N 1
ATOM 775 C CA . ASP A 1 93 ? -39.406 1.850 51.385 1.00 52.59 93 ASP A CA 1
ATOM 776 C C . ASP A 1 93 ? -40.752 1.089 51.360 1.00 52.59 93 ASP A C 1
ATOM 778 O O . ASP A 1 93 ? -41.809 1.684 51.546 1.00 52.59 93 ASP A O 1
ATOM 782 N N . THR A 1 94 ? -40.771 -0.240 51.190 1.00 56.62 94 THR A N 1
ATOM 783 C CA . THR A 1 94 ? -42.029 -1.029 51.109 1.00 56.62 94 THR A CA 1
ATOM 784 C C . THR A 1 94 ? -42.477 -1.644 52.444 1.00 56.62 94 THR A C 1
ATOM 786 O O . THR A 1 94 ? -43.065 -2.720 52.465 1.00 56.62 94 THR A O 1
ATOM 789 N N . THR A 1 95 ? -42.218 -0.998 53.587 1.00 52.53 95 THR A N 1
ATOM 790 C CA . THR A 1 95 ? -42.773 -1.484 54.871 1.00 52.53 95 THR A CA 1
ATOM 791 C C . THR A 1 95 ? -43.170 -0.362 55.827 1.00 52.53 95 THR A C 1
ATOM 793 O O . THR A 1 95 ? -42.771 -0.355 56.982 1.00 52.53 95 THR A O 1
ATOM 796 N N . CYS A 1 96 ? -43.995 0.578 55.374 1.00 55.81 96 CYS A N 1
ATOM 797 C CA . CYS A 1 96 ? -44.855 1.321 56.294 1.00 55.81 96 CYS A CA 1
ATOM 798 C C . CYS A 1 96 ? -46.276 1.347 55.722 1.00 55.81 96 CYS A C 1
ATOM 800 O O . CYS A 1 96 ? -46.478 1.935 54.658 1.00 55.81 96 CYS A O 1
ATOM 802 N N . PRO A 1 97 ? -47.260 0.699 56.376 1.00 65.81 97 PRO A N 1
ATOM 803 C CA . PRO A 1 97 ? -48.655 0.895 56.013 1.00 65.81 97 PRO A CA 1
ATOM 804 C C . PRO A 1 97 ? -49.003 2.382 56.190 1.00 65.81 97 PRO A C 1
ATOM 806 O O . PRO A 1 97 ? -48.528 3.008 57.144 1.00 65.81 97 PRO A O 1
ATOM 809 N N . PRO A 1 98 ? -49.793 2.974 55.280 1.00 67.44 98 PRO A N 1
ATOM 810 C CA . PRO A 1 98 ? -50.177 4.372 55.396 1.00 67.44 98 PRO A CA 1
ATOM 811 C C . PRO A 1 98 ? -50.936 4.586 56.716 1.00 67.44 98 PRO A C 1
ATOM 813 O O . PRO A 1 98 ? -51.849 3.811 57.018 1.00 67.44 98 PRO A O 1
ATOM 816 N N . PRO A 1 99 ? -50.588 5.610 57.517 1.00 63.41 99 PRO A N 1
ATOM 817 C CA . PRO A 1 99 ? -51.392 5.971 58.669 1.00 63.41 99 PRO A CA 1
ATOM 818 C C . PRO A 1 99 ? -52.750 6.463 58.168 1.00 63.41 99 PRO A C 1
ATOM 820 O O . PRO A 1 99 ? -52.839 7.406 57.381 1.00 63.41 99 PRO A O 1
ATOM 823 N N . SER A 1 100 ? -53.807 5.797 58.617 1.00 62.47 100 SER A N 1
ATOM 824 C CA . SER A 1 100 ? -55.194 6.197 58.428 1.00 62.47 100 SER A CA 1
ATOM 825 C C . SER A 1 100 ? -55.356 7.648 58.881 1.00 62.47 100 SER A C 1
ATOM 827 O O . SER A 1 100 ? -55.240 7.938 60.069 1.00 62.47 100 SER A O 1
ATOM 829 N N . ILE A 1 101 ? -55.590 8.563 57.941 1.00 64.56 101 ILE A N 1
ATOM 830 C CA . ILE A 1 101 ? -55.891 9.965 58.237 1.00 64.56 101 ILE A CA 1
ATOM 831 C C . ILE A 1 101 ? -57.297 10.006 58.853 1.00 64.56 101 ILE A C 1
ATOM 833 O O . ILE A 1 101 ? -58.253 9.631 58.171 1.00 64.56 101 ILE A O 1
ATOM 837 N N . PRO A 1 102 ? -57.470 10.452 60.109 1.00 55.91 102 PRO A N 1
ATOM 838 C CA . PRO A 1 102 ? -58.790 10.762 60.618 1.00 55.91 102 PRO A CA 1
ATOM 839 C C . PRO A 1 102 ? -59.222 12.114 60.045 1.00 55.91 102 PRO A C 1
ATOM 841 O O . PRO A 1 102 ? -58.594 13.146 60.278 1.00 55.91 102 PRO A O 1
ATOM 844 N N . CYS A 1 103 ? -60.310 12.100 59.281 1.00 51.72 103 CYS A N 1
ATOM 845 C CA . CYS A 1 103 ? -61.030 13.298 58.881 1.00 51.72 103 CYS A CA 1
ATOM 846 C C . CYS A 1 103 ? -61.534 14.018 60.140 1.00 51.72 103 CYS A C 1
ATOM 848 O O . CYS A 1 103 ? -62.426 13.507 60.813 1.00 51.72 103 CYS A O 1
ATOM 850 N N . PHE A 1 104 ? -61.013 15.206 60.443 1.00 46.50 104 PHE A N 1
ATOM 851 C CA . PHE A 1 104 ? -61.647 16.115 61.397 1.00 46.50 104 PHE A CA 1
ATOM 852 C C . PHE A 1 104 ? -61.751 17.521 60.811 1.00 46.50 104 PHE A C 1
ATOM 854 O O . PHE A 1 104 ? -60.763 18.225 60.639 1.00 46.50 104 PHE A O 1
ATOM 861 N N . GLY A 1 105 ? -62.993 17.871 60.469 1.00 45.19 105 GLY A N 1
ATOM 862 C CA . GLY A 1 105 ? -63.717 18.972 61.101 1.00 45.19 105 GLY A CA 1
ATOM 863 C C . GLY A 1 105 ? -63.055 20.346 61.118 1.00 45.19 105 GLY A C 1
ATOM 864 O O . GLY A 1 105 ? -62.183 20.631 61.929 1.00 45.19 105 GLY A O 1
ATOM 865 N N . ASN A 1 106 ? -63.606 21.224 60.289 1.00 58.06 106 ASN A N 1
ATOM 866 C CA . ASN A 1 106 ? -63.409 22.667 60.283 1.00 58.06 106 ASN A CA 1
ATOM 867 C C . ASN A 1 106 ? -63.677 23.296 61.662 1.00 58.06 106 ASN A C 1
ATOM 869 O O . ASN A 1 106 ? -64.806 23.211 62.141 1.00 58.06 106 ASN A O 1
ATOM 873 N N . TYR A 1 107 ? -62.722 24.050 62.209 1.00 41.88 107 TYR A N 1
ATOM 874 C CA . TYR A 1 107 ? -63.013 25.303 62.914 1.00 41.88 107 TYR A CA 1
ATOM 875 C C . TYR A 1 107 ? -61.775 26.203 62.999 1.00 41.88 107 TYR A C 1
ATOM 877 O O . TYR A 1 107 ? -60.652 25.788 63.273 1.00 41.88 107 TYR A O 1
ATOM 885 N N . THR A 1 108 ? -62.034 27.471 62.712 1.00 50.12 108 THR A N 1
ATOM 886 C CA . THR A 1 108 ? -61.183 28.649 62.849 1.00 50.12 108 THR A CA 1
ATOM 887 C C . THR A 1 108 ? -60.762 28.915 64.297 1.00 50.12 108 THR A C 1
ATOM 889 O O . THR A 1 108 ? -61.510 28.595 65.220 1.00 50.12 108 THR A O 1
ATOM 892 N N . THR A 1 109 ? -59.650 29.654 64.453 1.00 44.66 109 THR A N 1
ATOM 893 C CA . THR A 1 109 ? -59.396 30.746 65.436 1.00 44.66 109 THR A CA 1
ATOM 894 C C . THR A 1 109 ? -58.066 30.610 66.205 1.00 44.66 109 THR A C 1
ATOM 896 O O . THR A 1 109 ? -57.901 29.754 67.060 1.00 44.66 109 THR A O 1
ATOM 899 N N . THR A 1 110 ? -57.136 31.505 65.849 1.00 43.25 110 THR A N 1
ATOM 900 C CA . THR A 1 110 ? -56.302 32.404 66.681 1.00 43.25 110 THR A CA 1
ATOM 901 C C . THR A 1 110 ? -55.653 31.923 67.998 1.00 43.25 110 THR A C 1
ATOM 903 O O . THR A 1 110 ? -56.319 31.463 68.917 1.00 43.25 110 THR A O 1
ATOM 906 N N . THR A 1 111 ? -54.391 32.357 68.161 1.00 39.75 111 THR A N 1
ATOM 907 C CA . THR A 1 111 ? -53.755 32.884 69.401 1.00 39.75 111 THR A CA 1
ATOM 908 C C . THR A 1 111 ? -52.713 31.993 70.100 1.00 39.75 111 THR A C 1
ATOM 910 O O . THR A 1 111 ? -53.051 31.064 70.812 1.00 39.75 111 THR A O 1
ATOM 913 N N . SER A 1 112 ? -51.443 32.400 69.946 1.00 43.94 112 SER A N 1
ATOM 914 C CA . SER A 1 112 ? -50.442 32.728 70.989 1.00 43.94 112 SER A CA 1
ATOM 915 C C . SER A 1 112 ? -50.034 31.742 72.111 1.00 43.94 112 SER A C 1
ATOM 917 O O . SER A 1 112 ? -50.822 31.007 72.683 1.00 43.94 112 SER A O 1
ATOM 919 N N . VAL A 1 113 ? -48.779 31.960 72.538 1.00 40.19 113 VAL A N 1
ATOM 920 C CA . VAL A 1 113 ? -48.141 31.653 73.840 1.00 40.19 113 VAL A CA 1
ATOM 921 C C . VAL A 1 113 ? -47.429 30.293 74.004 1.00 40.19 113 VAL A C 1
ATOM 923 O O . VAL A 1 113 ? -48.009 29.266 74.312 1.00 40.19 113 VAL A O 1
ATOM 926 N N . ARG A 1 114 ? -46.093 30.375 73.877 1.00 40.28 114 ARG A N 1
ATOM 927 C CA . ARG A 1 114 ? -45.056 30.129 74.913 1.00 40.28 114 ARG A CA 1
ATOM 928 C C . ARG A 1 114 ? -45.109 28.834 75.761 1.00 40.28 114 ARG A C 1
ATOM 930 O O . ARG A 1 114 ? -45.991 28.649 76.580 1.00 40.28 114 ARG A O 1
ATOM 937 N N . ARG A 1 115 ? -43.992 28.087 75.660 1.00 46.31 115 ARG A N 1
ATOM 938 C CA . ARG A 1 115 ? -43.251 27.306 76.685 1.00 46.31 115 ARG A CA 1
ATOM 939 C C . ARG A 1 115 ? -44.024 26.801 77.916 1.00 46.31 115 ARG A C 1
ATOM 941 O O . ARG A 1 115 ? -44.332 27.614 78.778 1.00 46.31 115 ARG A O 1
ATOM 948 N N . THR A 1 116 ? -43.919 25.492 78.157 1.00 36.31 116 THR A N 1
ATOM 949 C CA . THR A 1 116 ? -43.342 24.946 79.403 1.00 36.31 116 THR A CA 1
ATOM 950 C C . THR A 1 116 ? -42.894 23.496 79.234 1.00 36.31 116 THR A C 1
ATOM 952 O O . THR A 1 116 ? -43.454 22.723 78.465 1.00 36.31 116 THR A O 1
ATOM 955 N N . LEU A 1 117 ? -41.811 23.193 79.947 1.00 51.44 117 LEU A N 1
ATOM 956 C CA . LEU A 1 117 ? -41.211 21.885 80.182 1.00 51.44 117 LEU A CA 1
ATOM 957 C C . LEU A 1 117 ? -42.117 20.982 81.038 1.00 51.44 117 LEU A C 1
ATOM 959 O O . LEU A 1 117 ? -43.074 21.462 81.632 1.00 51.44 117 LEU A O 1
ATOM 963 N N . TYR A 1 118 ? -41.687 19.719 81.125 1.00 38.12 118 TYR A N 1
ATOM 964 C CA . TYR A 1 118 ? -41.897 18.657 82.127 1.00 38.12 118 TYR A CA 1
ATOM 965 C C . TYR A 1 118 ? -42.436 17.377 81.457 1.00 38.12 118 TYR A C 1
ATOM 967 O O . TYR A 1 118 ? -43.537 17.352 80.932 1.00 38.12 118 TYR A O 1
ATOM 975 N N . HIS A 1 119 ? -41.583 16.386 81.183 1.00 42.75 119 HIS A N 1
ATOM 976 C CA . HIS A 1 119 ? -41.111 15.320 82.083 1.00 42.75 119 HIS A CA 1
ATOM 977 C C . HIS A 1 119 ? -42.112 14.165 82.201 1.00 42.75 119 HIS A C 1
ATOM 979 O O . HIS A 1 119 ? -43.086 14.252 82.939 1.00 42.75 119 HIS A O 1
ATOM 985 N N . THR A 1 120 ? -41.840 13.043 81.532 1.00 42.34 120 THR A N 1
ATOM 986 C CA . THR A 1 120 ? -42.354 11.735 81.960 1.00 42.34 120 THR A CA 1
ATOM 987 C C . THR A 1 120 ? -41.381 10.652 81.516 1.00 42.34 120 THR A C 1
ATOM 989 O O . THR A 1 120 ? -41.160 10.426 80.327 1.00 42.34 120 THR A O 1
ATOM 992 N N . TYR A 1 121 ? -40.754 10.018 82.501 1.00 42.81 121 TYR A N 1
ATOM 993 C CA . TYR A 1 121 ? -39.951 8.821 82.329 1.00 42.81 121 TYR A CA 1
ATOM 994 C C . TYR A 1 121 ? -40.871 7.642 82.023 1.00 42.81 121 TYR A C 1
ATOM 996 O O . TYR A 1 121 ? -41.727 7.305 82.836 1.00 42.81 121 TYR A O 1
ATOM 1004 N N . HIS A 1 122 ? -40.644 6.978 80.892 1.00 41.62 122 HIS A N 1
ATOM 1005 C CA . HIS A 1 122 ? -41.079 5.603 80.693 1.00 41.62 122 HIS A CA 1
ATOM 1006 C C . HIS A 1 122 ? -39.852 4.712 80.518 1.00 41.62 122 HIS A C 1
ATOM 1008 O O . HIS A 1 122 ? -39.196 4.667 79.481 1.00 41.62 122 HIS A O 1
ATOM 1014 N N . THR A 1 123 ? -39.551 4.017 81.607 1.00 51.06 123 THR A N 1
ATOM 1015 C CA . THR A 1 123 ? -38.860 2.736 81.679 1.00 51.06 123 THR A CA 1
ATOM 1016 C C . THR A 1 123 ? -39.490 1.775 80.679 1.00 51.06 123 THR A C 1
ATOM 1018 O O . THR A 1 123 ? -40.631 1.390 80.888 1.00 51.06 123 THR A O 1
ATOM 1021 N N . LEU A 1 124 ? -38.771 1.355 79.634 1.00 42.25 124 LEU A N 1
ATOM 1022 C CA . LEU A 1 124 ? -39.094 0.143 78.875 1.00 42.25 124 LEU A CA 1
ATOM 1023 C C . LEU A 1 124 ? -37.849 -0.399 78.150 1.00 42.25 124 LEU A C 1
ATOM 1025 O O . LEU A 1 124 ? -37.284 0.221 77.258 1.00 42.25 124 LEU A O 1
ATOM 1029 N N . GLN A 1 125 ? -37.459 -1.593 78.594 1.00 41.25 125 GLN A N 1
ATOM 1030 C CA . GLN A 1 125 ? -36.887 -2.692 77.816 1.00 41.25 125 GLN A CA 1
ATOM 1031 C C . GLN A 1 125 ? -35.671 -2.434 76.915 1.00 41.25 125 GLN A C 1
ATOM 1033 O O . GLN A 1 125 ? -35.745 -2.112 75.735 1.00 41.25 125 GLN A O 1
ATOM 1038 N N . ARG A 1 126 ? -34.529 -2.804 77.497 1.00 41.19 126 ARG A N 1
ATOM 1039 C CA . ARG A 1 126 ? -33.299 -3.261 76.846 1.00 41.19 126 ARG A CA 1
ATOM 1040 C C . ARG A 1 126 ? -33.622 -4.333 75.778 1.00 41.19 126 ARG A C 1
ATOM 1042 O O . ARG A 1 126 ? -34.038 -5.429 76.159 1.00 41.19 126 ARG A O 1
ATOM 1049 N N . PRO A 1 127 ? -33.404 -4.087 74.473 1.00 41.44 127 PRO A N 1
ATOM 1050 C CA . PRO A 1 127 ? -33.391 -5.145 73.478 1.00 41.44 127 PRO A CA 1
ATOM 1051 C C . PRO A 1 127 ? -32.034 -5.844 73.538 1.00 41.44 127 PRO A C 1
ATOM 1053 O O . PRO A 1 127 ? -30.974 -5.219 73.474 1.00 41.44 127 PRO A O 1
ATOM 1056 N N . SER A 1 128 ? -32.079 -7.159 73.678 1.00 46.41 128 SER A N 1
ATOM 1057 C CA . SER A 1 128 ? -30.938 -8.061 73.621 1.00 46.41 128 SER A CA 1
ATOM 1058 C C . SER A 1 128 ? -30.111 -7.818 72.354 1.00 46.41 128 SER A C 1
ATOM 1060 O O . SER A 1 128 ? -30.585 -7.990 71.230 1.00 46.41 128 SER A O 1
ATOM 1062 N N . GLN A 1 129 ? -28.851 -7.429 72.542 1.00 47.69 129 GLN A N 1
ATOM 1063 C CA . GLN A 1 129 ? -27.845 -7.341 71.490 1.00 47.69 129 GLN A CA 1
ATOM 1064 C C . GLN A 1 129 ? -27.439 -8.750 71.039 1.00 47.69 129 GLN A C 1
ATOM 1066 O O . GLN A 1 129 ? -26.475 -9.311 71.543 1.00 47.69 129 GLN A O 1
ATOM 1071 N N . THR A 1 130 ? -28.151 -9.343 70.084 1.00 51.69 130 THR A N 1
ATOM 1072 C CA . THR A 1 130 ? -27.692 -10.575 69.415 1.00 51.69 130 THR A CA 1
ATOM 1073 C C . THR A 1 130 ? -28.065 -10.587 67.937 1.00 51.69 130 THR A C 1
ATOM 1075 O O . THR A 1 130 ? -28.668 -11.539 67.462 1.00 51.69 130 THR A O 1
ATOM 1078 N N . LYS A 1 131 ? -27.748 -9.535 67.167 1.00 52.78 131 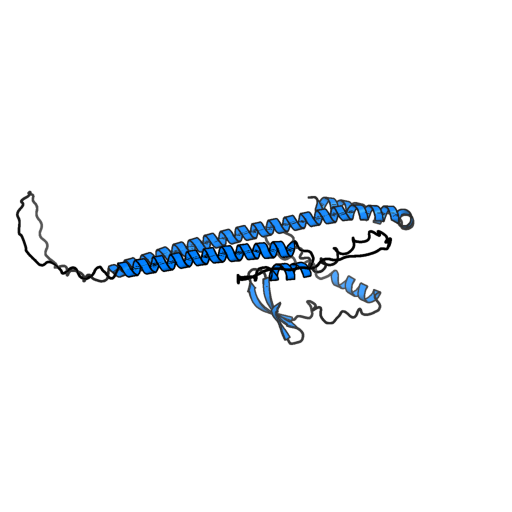LYS A N 1
ATOM 1079 C CA . LYS A 1 131 ? -28.006 -9.534 65.707 1.00 52.78 131 LYS A CA 1
ATOM 1080 C C . LYS A 1 131 ? -27.162 -8.524 64.910 1.00 52.78 131 LYS A C 1
ATOM 1082 O O . LYS A 1 131 ? -27.662 -7.878 64.005 1.00 52.78 131 LYS A O 1
ATOM 1087 N N . THR A 1 132 ? -25.864 -8.395 65.189 1.00 48.81 132 THR A N 1
ATOM 1088 C CA . THR A 1 132 ? -24.947 -7.612 64.321 1.00 48.81 132 THR A CA 1
ATOM 1089 C C . THR A 1 132 ? -23.772 -8.413 63.756 1.00 48.81 132 THR A C 1
ATOM 1091 O O . THR A 1 132 ? -23.093 -7.947 62.845 1.00 48.81 132 THR A O 1
ATOM 1094 N N . LEU A 1 133 ? -23.589 -9.676 64.157 1.00 50.31 133 LEU A N 1
ATOM 1095 C CA . LEU A 1 133 ? -22.444 -10.489 63.721 1.00 50.31 133 LEU A CA 1
ATOM 1096 C C . LEU A 1 133 ? -22.593 -11.152 62.332 1.00 50.31 133 LEU A C 1
ATOM 1098 O O . LEU A 1 133 ? -21.713 -11.897 61.916 1.00 50.31 133 LEU A O 1
ATOM 1102 N N . ARG A 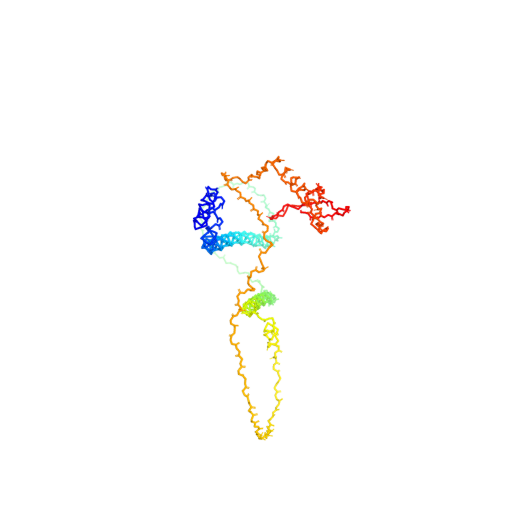1 134 ? -23.679 -10.907 61.581 1.00 47.84 134 ARG A N 1
ATOM 1103 C CA . ARG A 1 134 ? -23.853 -11.474 60.221 1.00 47.84 134 ARG A CA 1
ATOM 1104 C C . ARG A 1 134 ? -23.525 -10.511 59.075 1.00 47.84 134 ARG A C 1
ATOM 1106 O O . ARG A 1 134 ? -23.315 -10.969 57.956 1.00 47.84 134 ARG A O 1
ATOM 1113 N N . HIS A 1 135 ? -23.404 -9.204 59.326 1.00 51.28 135 HIS A N 1
ATOM 1114 C CA . HIS A 1 135 ? -23.082 -8.235 58.265 1.00 51.28 135 HIS A CA 1
ATOM 1115 C C . HIS A 1 135 ? -21.576 -8.076 57.998 1.00 51.28 135 HIS A C 1
ATOM 1117 O O . HIS A 1 135 ? -21.199 -7.689 56.894 1.00 51.28 135 HIS A O 1
ATOM 1123 N N . HIS A 1 136 ? -20.703 -8.439 58.944 1.00 52.38 136 HIS A N 1
ATOM 1124 C CA . HIS A 1 136 ? -19.248 -8.355 58.745 1.00 52.38 136 HIS A CA 1
ATOM 1125 C C . HIS A 1 136 ? -18.679 -9.453 57.830 1.00 52.38 136 HIS A C 1
ATOM 1127 O O . HIS A 1 136 ? -17.732 -9.199 57.090 1.00 52.38 136 HIS A O 1
ATOM 1133 N N . HIS A 1 137 ? -19.279 -10.648 57.791 1.00 53.56 137 HIS A N 1
ATOM 1134 C CA . HIS A 1 137 ? -18.799 -11.720 56.907 1.00 53.56 137 HIS A CA 1
ATOM 1135 C C . HIS A 1 137 ? -19.060 -11.445 55.418 1.00 53.56 137 HIS A C 1
ATOM 1137 O O . HIS A 1 137 ? -18.240 -11.800 54.573 1.00 53.56 137 HIS A O 1
ATOM 1143 N N . ARG A 1 138 ? -20.146 -10.738 55.075 1.00 55.53 138 ARG A N 1
ATOM 1144 C CA . ARG A 1 138 ? -20.464 -10.422 53.672 1.00 55.53 138 ARG A CA 1
ATOM 1145 C C . ARG A 1 138 ? -19.538 -9.348 53.083 1.00 55.53 138 ARG A C 1
ATOM 1147 O O . ARG A 1 138 ? -19.202 -9.426 51.907 1.00 55.53 138 ARG A O 1
ATOM 1154 N N . GLY A 1 139 ? -19.083 -8.390 53.895 1.00 60.22 139 GLY A N 1
ATOM 1155 C CA . GLY A 1 139 ? -18.122 -7.364 53.465 1.00 60.22 139 GLY A CA 1
ATOM 1156 C C . GLY A 1 139 ? -16.713 -7.914 53.208 1.00 60.22 139 GLY A C 1
ATOM 1157 O O . GLY A 1 139 ? -16.025 -7.451 52.300 1.00 60.22 139 GLY A O 1
ATOM 1158 N N . ASN A 1 140 ? -16.293 -8.941 53.954 1.00 69.88 140 ASN A N 1
ATOM 1159 C CA . ASN A 1 140 ? -14.989 -9.579 53.748 1.00 69.88 140 ASN A CA 1
ATOM 1160 C C . ASN A 1 140 ? -14.959 -10.449 52.484 1.00 69.88 140 ASN A C 1
ATOM 1162 O O . ASN A 1 140 ? -13.973 -10.415 51.754 1.00 69.88 140 ASN A O 1
ATOM 1166 N N . ALA A 1 141 ? -16.055 -11.145 52.163 1.00 72.75 141 ALA A N 1
ATOM 1167 C CA . ALA A 1 141 ? -16.149 -11.937 50.935 1.00 72.75 141 ALA A CA 1
ATOM 1168 C C . ALA A 1 141 ? -15.985 -11.082 49.661 1.00 72.75 141 ALA A C 1
ATOM 1170 O O . ALA A 1 141 ? -15.316 -11.499 48.720 1.00 72.75 141 ALA A O 1
ATOM 1171 N N . ILE A 1 142 ? -16.536 -9.862 49.651 1.00 76.50 142 ILE A N 1
ATOM 1172 C CA . ILE A 1 142 ? -16.419 -8.938 48.511 1.00 76.50 142 ILE A CA 1
ATOM 1173 C C . ILE A 1 142 ? -14.976 -8.440 48.352 1.00 76.50 142 ILE A C 1
ATOM 1175 O O . ILE A 1 142 ? -14.468 -8.403 47.234 1.00 76.50 142 ILE A O 1
ATOM 1179 N N . ARG A 1 143 ? -14.285 -8.127 49.458 1.00 74.69 143 ARG A N 1
ATOM 1180 C CA . ARG A 1 143 ? -12.871 -7.713 49.420 1.00 74.69 143 ARG A CA 1
ATOM 1181 C C . ARG A 1 143 ? -11.953 -8.821 48.900 1.00 74.69 143 ARG A C 1
ATOM 1183 O O . ARG A 1 143 ? -11.098 -8.552 48.065 1.00 74.69 143 ARG A O 1
ATOM 1190 N N . HIS A 1 144 ? -12.169 -10.070 49.314 1.00 77.88 144 HIS A N 1
ATOM 1191 C CA . HIS A 1 144 ? -11.394 -11.202 48.795 1.00 77.88 144 HIS A CA 1
ATOM 1192 C C . HIS A 1 144 ? -11.670 -11.492 47.315 1.00 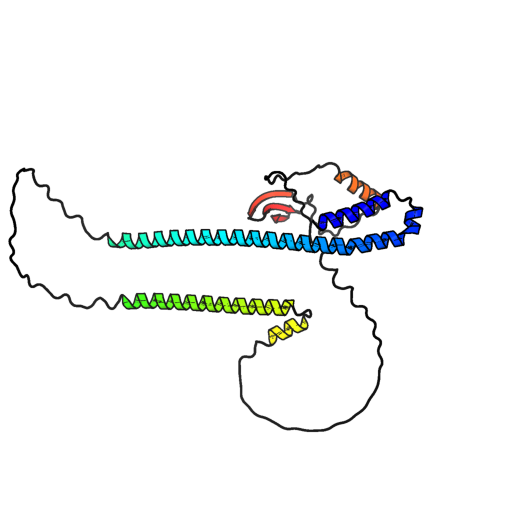77.88 144 HIS A C 1
ATOM 1194 O O . HIS A 1 144 ? -10.738 -11.802 46.577 1.00 77.88 144 HIS A O 1
ATOM 1200 N N . ALA A 1 145 ? -12.922 -11.367 46.865 1.00 79.00 145 ALA A N 1
ATOM 1201 C CA . ALA A 1 145 ? -13.258 -11.518 45.451 1.00 79.00 145 ALA A CA 1
ATOM 1202 C C . ALA A 1 145 ? -12.617 -10.418 44.585 1.00 79.00 145 ALA A C 1
ATOM 1204 O O . ALA A 1 145 ? -12.181 -10.693 43.471 1.00 79.00 145 ALA A O 1
ATOM 1205 N N . MET A 1 146 ? -12.517 -9.191 45.106 1.00 78.69 146 MET A N 1
ATOM 1206 C CA . MET A 1 146 ? -11.893 -8.077 44.395 1.00 78.69 146 MET A CA 1
ATOM 1207 C C . MET A 1 146 ? -10.369 -8.242 44.286 1.00 78.69 146 MET A C 1
ATOM 1209 O O . MET A 1 146 ? -9.838 -8.140 43.185 1.00 78.69 146 MET A O 1
ATOM 1213 N N . HIS A 1 147 ? -9.687 -8.620 45.374 1.00 82.94 147 HIS A N 1
ATOM 1214 C CA . HIS A 1 147 ? -8.244 -8.889 45.336 1.00 82.94 147 HIS A CA 1
ATOM 1215 C C . HIS A 1 147 ? -7.867 -10.088 44.457 1.00 82.94 147 HIS A C 1
ATOM 1217 O O . HIS A 1 147 ? -6.827 -10.051 43.808 1.00 82.94 147 HIS A O 1
ATOM 1223 N N . ARG A 1 148 ? -8.705 -11.135 44.376 1.00 83.44 148 ARG A N 1
ATOM 1224 C CA . ARG A 1 148 ? -8.476 -12.221 43.403 1.00 83.44 148 ARG A CA 1
ATOM 1225 C C . ARG A 1 148 ? -8.537 -11.721 41.966 1.00 83.44 148 ARG A C 1
ATOM 1227 O O . ARG A 1 148 ? -7.697 -12.097 41.164 1.00 83.44 148 ARG A O 1
ATOM 1234 N N . ARG A 1 149 ? -9.497 -10.849 41.658 1.00 81.56 149 ARG A N 1
ATOM 1235 C CA . ARG A 1 149 ? -9.670 -10.313 40.306 1.00 81.56 149 ARG A CA 1
ATOM 1236 C C . ARG A 1 149 ? -8.538 -9.364 39.909 1.00 81.56 149 ARG A C 1
ATOM 1238 O O . ARG A 1 149 ? -8.116 -9.374 38.762 1.00 81.56 149 ARG A O 1
ATOM 1245 N N . GLU A 1 150 ? -8.025 -8.578 40.854 1.00 82.19 150 GLU A N 1
ATOM 1246 C CA . GLU A 1 150 ? -6.813 -7.773 40.648 1.00 82.19 150 GLU A CA 1
ATOM 1247 C C . GLU A 1 150 ? -5.578 -8.653 40.420 1.00 82.19 150 GLU A C 1
ATOM 1249 O O . GLU A 1 150 ? -4.801 -8.376 39.511 1.00 82.19 150 GLU A O 1
ATOM 1254 N N . ALA A 1 151 ? -5.423 -9.737 41.186 1.00 81.75 151 ALA A N 1
ATOM 1255 C CA . ALA A 1 151 ? -4.322 -10.680 41.001 1.00 81.75 151 ALA A CA 1
ATOM 1256 C C . ALA A 1 151 ? -4.386 -11.401 39.640 1.00 81.75 151 ALA A C 1
ATOM 1258 O O . ALA A 1 151 ? -3.359 -11.549 38.985 1.00 81.75 151 ALA A O 1
ATOM 1259 N N . GLU A 1 152 ? -5.578 -11.790 39.179 1.00 85.62 152 GLU A N 1
ATOM 1260 C CA . GLU A 1 152 ? -5.777 -12.380 37.846 1.00 85.62 152 GLU A CA 1
ATOM 1261 C C . GLU A 1 152 ? -5.449 -11.388 36.719 1.00 85.62 152 GLU A C 1
ATOM 1263 O O . GLU A 1 152 ? -4.812 -11.764 35.737 1.00 85.62 152 GLU A O 1
ATOM 1268 N N . LEU A 1 153 ? -5.822 -10.111 36.865 1.00 83.50 153 LEU A N 1
ATOM 1269 C CA . LEU A 1 153 ? -5.487 -9.069 35.885 1.00 83.50 153 LEU A CA 1
ATOM 1270 C C . LEU A 1 153 ? -3.979 -8.792 35.819 1.00 83.50 153 LEU A C 1
ATOM 1272 O O . LEU A 1 153 ? -3.443 -8.593 34.731 1.00 83.50 153 LEU A O 1
ATOM 1276 N N . LEU A 1 154 ? -3.295 -8.801 36.967 1.00 84.88 154 LEU A N 1
ATOM 1277 C CA . LEU A 1 154 ? -1.837 -8.678 37.041 1.00 84.88 154 LEU A CA 1
ATOM 1278 C C . LEU A 1 154 ? -1.128 -9.889 36.423 1.00 84.88 154 LEU A C 1
ATOM 1280 O O . LEU A 1 154 ? -0.163 -9.698 35.689 1.00 84.88 154 LEU A O 1
ATOM 1284 N N . GLY A 1 155 ? -1.631 -11.106 36.655 1.00 86.31 155 GLY A N 1
ATOM 1285 C CA . GLY A 1 155 ? -1.124 -12.315 35.998 1.00 86.31 155 GLY A CA 1
ATOM 1286 C C . GLY A 1 155 ? -1.254 -12.234 34.478 1.00 86.31 155 GLY A C 1
ATOM 1287 O O . GLY A 1 155 ? -0.275 -12.404 33.763 1.00 86.31 155 GLY A O 1
ATOM 1288 N N . HIS A 1 156 ? -2.426 -11.829 33.981 1.00 85.81 156 HIS A N 1
ATOM 1289 C CA . HIS A 1 156 ? -2.662 -11.728 32.540 1.00 85.81 156 HIS A CA 1
ATOM 1290 C C . HIS A 1 156 ? -1.783 -10.671 31.850 1.00 85.81 156 HIS A C 1
ATOM 1292 O O . HIS A 1 156 ? -1.404 -10.825 30.690 1.00 85.81 156 HIS A O 1
ATOM 1298 N N . ALA A 1 157 ? -1.439 -9.589 32.557 1.00 83.88 157 ALA A N 1
ATOM 1299 C CA . ALA A 1 157 ? -0.526 -8.571 32.044 1.00 83.88 157 ALA A CA 1
ATOM 1300 C C . ALA A 1 157 ? 0.922 -9.080 31.928 1.00 83.88 157 ALA A C 1
ATOM 1302 O O . ALA A 1 157 ? 1.615 -8.689 30.989 1.00 83.88 157 ALA A O 1
ATOM 1303 N N . LEU A 1 158 ? 1.360 -9.945 32.849 1.00 87.00 158 LEU A N 1
ATOM 1304 C CA . LEU A 1 158 ? 2.671 -10.598 32.789 1.00 87.00 158 LEU A CA 1
ATOM 1305 C C . LEU A 1 158 ? 2.719 -11.616 31.644 1.00 87.00 158 LEU A C 1
ATOM 1307 O O . LEU A 1 158 ? 3.612 -11.528 30.808 1.00 87.00 158 LEU A O 1
ATOM 1311 N N . ASP A 1 159 ? 1.693 -12.460 31.507 1.00 88.88 159 ASP A N 1
ATOM 1312 C CA . ASP A 1 159 ? 1.607 -13.444 30.417 1.00 88.88 159 ASP A CA 1
ATOM 1313 C C . ASP A 1 159 ? 1.660 -12.773 29.028 1.00 88.88 159 ASP A C 1
ATOM 1315 O O . ASP A 1 159 ? 2.328 -13.241 28.105 1.00 88.88 159 ASP A O 1
ATOM 1319 N N . LEU A 1 160 ? 0.975 -11.631 28.865 1.00 85.25 160 LEU A N 1
ATOM 1320 C CA . LEU A 1 160 ? 1.009 -10.852 27.622 1.00 85.25 160 LEU A CA 1
ATOM 1321 C C . LEU A 1 160 ? 2.360 -10.168 27.381 1.00 85.25 160 LEU A C 1
ATOM 1323 O O . LEU A 1 160 ? 2.714 -9.916 26.226 1.00 85.25 160 LEU A O 1
ATOM 1327 N N . HIS A 1 161 ? 3.090 -9.823 28.441 1.00 88.88 161 HIS A N 1
ATOM 1328 C CA . HIS A 1 161 ? 4.428 -9.257 28.325 1.00 88.88 161 HIS A CA 1
ATOM 1329 C C . HIS A 1 161 ? 5.425 -10.316 27.847 1.00 88.88 161 HIS A C 1
ATOM 1331 O O . HIS A 1 161 ? 6.140 -10.067 26.874 1.00 88.88 161 HIS A O 1
ATOM 1337 N N . ASP A 1 162 ? 5.393 -11.504 28.446 1.00 89.88 162 ASP A N 1
ATOM 1338 C CA . ASP A 1 162 ? 6.264 -12.626 28.090 1.00 89.88 162 ASP A CA 1
ATOM 1339 C C . ASP A 1 162 ? 5.986 -13.107 26.660 1.00 89.88 162 ASP A C 1
ATOM 1341 O O . ASP A 1 162 ? 6.910 -13.274 25.863 1.00 89.88 162 ASP A O 1
ATOM 1345 N N . LEU A 1 163 ? 4.710 -13.191 26.260 1.00 91.31 163 LEU A N 1
ATOM 1346 C CA . LEU A 1 163 ? 4.341 -13.521 24.880 1.00 91.31 163 LEU A CA 1
ATOM 1347 C C . LEU A 1 163 ? 4.887 -12.500 23.869 1.00 91.31 163 LEU A C 1
ATOM 1349 O O . LEU A 1 163 ? 5.348 -12.873 22.789 1.00 91.31 163 LEU A O 1
ATOM 1353 N N . ARG A 1 164 ? 4.859 -11.203 24.203 1.00 92.31 164 ARG A N 1
ATOM 1354 C CA . ARG A 1 164 ? 5.441 -10.162 23.341 1.00 92.31 164 ARG A CA 1
ATOM 1355 C C . ARG A 1 164 ? 6.955 -10.295 23.247 1.00 92.31 164 ARG A C 1
ATOM 1357 O O . ARG A 1 164 ? 7.487 -10.107 22.157 1.00 92.31 164 ARG A O 1
ATOM 1364 N N . GLN A 1 165 ? 7.639 -10.616 24.344 1.00 90.88 165 GLN A N 1
ATOM 1365 C CA . GLN A 1 165 ? 9.082 -10.854 24.313 1.00 90.88 165 GLN A CA 1
ATOM 1366 C C . GLN A 1 165 ? 9.429 -12.064 23.440 1.00 90.88 165 GLN A C 1
ATOM 1368 O O . GLN A 1 165 ? 10.289 -11.942 22.571 1.00 90.88 165 GLN A O 1
ATOM 1373 N N . LEU A 1 166 ? 8.700 -13.176 23.582 1.00 85.81 166 LEU A N 1
ATOM 1374 C CA . LEU A 1 166 ? 8.862 -14.362 22.737 1.00 85.81 166 LEU A CA 1
ATOM 1375 C C . LEU A 1 166 ? 8.651 -14.048 21.252 1.00 85.81 166 LEU A C 1
ATOM 1377 O O . LEU A 1 166 ? 9.468 -14.441 20.423 1.00 85.81 166 LEU A O 1
ATOM 1381 N N . MET A 1 167 ? 7.609 -13.286 20.901 1.00 88.12 167 MET A N 1
ATOM 1382 C CA . MET A 1 167 ? 7.392 -12.866 19.511 1.00 88.12 167 MET A CA 1
ATOM 1383 C C . MET A 1 167 ? 8.504 -11.946 18.993 1.00 88.12 167 MET A C 1
ATOM 1385 O O . MET A 1 167 ? 8.911 -12.077 17.843 1.00 88.12 167 MET A O 1
ATOM 1389 N N . CYS A 1 168 ? 9.024 -11.034 19.820 1.00 86.75 168 CYS A N 1
ATOM 1390 C CA . CYS A 1 168 ? 10.154 -10.183 19.441 1.00 86.75 168 CYS A CA 1
ATOM 1391 C C . CYS A 1 168 ? 11.434 -10.996 19.199 1.00 86.75 168 CYS A C 1
ATOM 1393 O O . CYS A 1 168 ? 12.156 -10.705 18.249 1.00 86.75 168 CYS A O 1
ATOM 1395 N N . ILE A 1 169 ? 11.704 -12.012 20.025 1.00 82.75 169 ILE A N 1
ATOM 1396 C CA . ILE A 1 169 ? 12.853 -12.913 19.856 1.00 82.75 169 ILE A CA 1
ATOM 1397 C C . ILE A 1 169 ? 12.690 -13.732 18.573 1.00 82.75 169 ILE A C 1
ATOM 1399 O O . ILE A 1 169 ? 13.600 -13.738 17.749 1.00 82.75 169 ILE A O 1
ATOM 1403 N N . ALA A 1 170 ? 11.515 -14.331 18.357 1.00 79.31 170 ALA A N 1
ATOM 1404 C CA . ALA A 1 170 ? 11.229 -15.135 17.170 1.00 79.31 170 ALA A CA 1
ATOM 1405 C C . ALA A 1 170 ? 11.348 -14.332 15.863 1.00 79.31 170 ALA A C 1
ATOM 1407 O O . ALA A 1 170 ? 11.836 -14.852 14.867 1.00 79.31 170 ALA A O 1
ATOM 1408 N N . LEU A 1 171 ? 10.941 -13.056 15.867 1.00 84.81 171 LEU A N 1
ATOM 1409 C CA . LEU A 1 171 ? 11.083 -12.168 14.707 1.00 84.81 171 LEU A CA 1
ATOM 1410 C C . LEU A 1 171 ? 12.526 -11.689 14.478 1.00 84.81 171 LEU A C 1
ATOM 1412 O O . LEU A 1 171 ? 12.859 -11.296 13.362 1.00 84.81 171 LEU A O 1
ATOM 1416 N N . ALA A 1 172 ? 13.368 -11.679 15.515 1.00 82.81 172 ALA A N 1
ATOM 1417 C CA . ALA A 1 172 ? 14.771 -11.282 15.408 1.00 82.81 172 ALA A CA 1
ATOM 1418 C C . ALA A 1 172 ? 15.679 -12.436 14.949 1.00 82.81 172 ALA A C 1
ATOM 1420 O O . ALA A 1 172 ? 16.724 -12.193 14.345 1.00 82.81 172 ALA A O 1
ATOM 1421 N N . THR A 1 173 ? 15.296 -13.684 15.219 1.00 86.94 173 THR A N 1
ATOM 1422 C CA . THR A 1 173 ? 16.021 -14.876 14.770 1.00 86.94 173 THR A CA 1
ATOM 1423 C C . THR A 1 173 ? 15.616 -15.244 13.344 1.00 86.94 173 THR A C 1
ATOM 1425 O O . THR A 1 173 ? 14.477 -15.621 13.099 1.00 86.94 173 THR A O 1
ATOM 1428 N N . SER A 1 174 ? 16.551 -15.176 12.394 1.00 76.81 174 SER A N 1
ATOM 1429 C CA . SER A 1 174 ? 16.317 -15.506 10.976 1.00 76.81 174 SER A CA 1
ATOM 1430 C C . SER A 1 174 ? 16.415 -17.005 10.655 1.00 76.81 174 SER A C 1
ATOM 1432 O O . SER A 1 174 ? 16.518 -17.375 9.487 1.00 76.81 174 SER A O 1
ATOM 1434 N N . ASN A 1 175 ? 16.472 -17.862 11.675 1.00 86.88 175 ASN A N 1
ATOM 1435 C CA . ASN A 1 175 ? 16.747 -19.286 11.542 1.00 86.88 175 ASN A CA 1
ATOM 1436 C C . ASN A 1 175 ? 15.786 -20.095 12.423 1.00 86.88 175 ASN A C 1
ATOM 1438 O O . ASN A 1 175 ? 15.784 -19.961 13.648 1.00 86.88 175 ASN A O 1
ATOM 1442 N N . ASP A 1 176 ? 14.997 -20.967 11.799 1.00 78.00 176 ASP A N 1
ATOM 1443 C CA . ASP A 1 176 ? 13.954 -21.758 12.465 1.00 78.00 176 ASP A CA 1
ATOM 1444 C C . ASP A 1 176 ? 14.517 -22.725 13.525 1.00 78.00 176 ASP A C 1
ATOM 1446 O O . ASP A 1 176 ? 13.831 -23.069 14.492 1.00 78.00 176 ASP A O 1
ATOM 1450 N N . ALA A 1 177 ? 15.788 -23.128 13.397 1.00 77.38 177 ALA A N 1
ATOM 1451 C CA . ALA A 1 177 ? 16.465 -23.968 14.388 1.00 77.38 177 ALA A CA 1
ATOM 1452 C C . ALA A 1 177 ? 16.679 -23.246 15.735 1.00 77.38 177 ALA A C 1
ATOM 1454 O O . ALA A 1 177 ? 16.582 -23.868 16.797 1.00 77.38 177 ALA A O 1
ATOM 1455 N N . ASP A 1 178 ? 16.899 -21.929 15.707 1.00 75.19 178 ASP A N 1
ATOM 1456 C CA . ASP A 1 178 ? 17.118 -21.114 16.907 1.00 75.19 178 ASP A CA 1
ATOM 1457 C C . ASP A 1 178 ? 15.790 -20.776 17.614 1.00 75.19 178 ASP A C 1
ATOM 1459 O O . ASP A 1 178 ? 15.734 -20.674 18.847 1.00 75.19 178 ASP A O 1
ATOM 1463 N N . ILE A 1 179 ? 14.686 -20.711 16.857 1.00 74.31 179 ILE A N 1
ATOM 1464 C CA . ILE A 1 179 ? 13.318 -20.564 17.386 1.00 74.31 179 ILE A CA 1
ATOM 1465 C C . ILE A 1 179 ? 12.916 -21.802 18.208 1.00 74.31 179 ILE A C 1
ATOM 1467 O O . ILE A 1 179 ? 12.354 -21.680 19.298 1.00 74.31 179 ILE A O 1
ATOM 1471 N N . ALA A 1 180 ? 13.254 -23.008 17.742 1.00 73.62 180 ALA A N 1
ATOM 1472 C CA . ALA A 1 180 ? 12.964 -24.244 18.476 1.00 73.62 180 ALA A CA 1
ATOM 1473 C C . ALA A 1 180 ? 13.811 -24.393 19.759 1.00 73.62 180 ALA A C 1
ATOM 1475 O O . ALA A 1 180 ? 13.339 -24.921 20.773 1.00 73.62 180 ALA A O 1
ATOM 1476 N N . CYS A 1 181 ? 15.058 -23.912 19.727 1.00 73.44 181 CYS A N 1
ATOM 1477 C CA . CYS A 1 181 ? 15.985 -23.992 20.854 1.00 73.44 181 CYS A CA 1
ATOM 1478 C C . CYS A 1 181 ? 15.609 -23.010 21.981 1.00 73.44 181 CYS A C 1
ATOM 1480 O O . CYS A 1 181 ? 15.604 -23.383 23.157 1.00 73.44 181 CYS A O 1
ATOM 1482 N N . SER A 1 182 ? 15.203 -21.785 21.628 1.00 70.31 182 SER A N 1
ATOM 1483 C CA . SER A 1 182 ? 14.758 -20.768 22.594 1.00 70.31 182 SER A CA 1
ATOM 1484 C C . SER A 1 182 ? 13.482 -21.184 23.336 1.00 70.31 182 SER A C 1
ATOM 1486 O O . SER A 1 182 ? 13.454 -21.109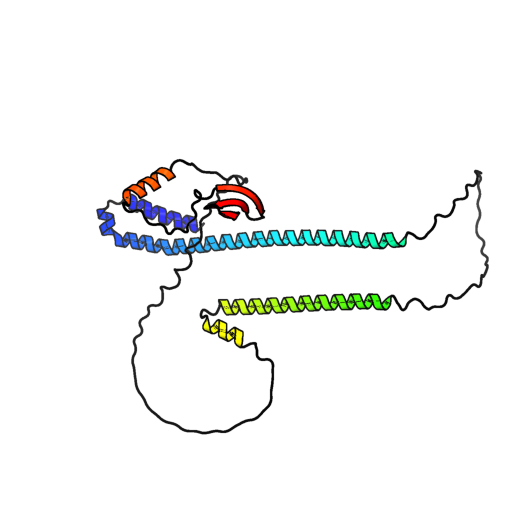 24.566 1.00 70.31 182 SER A O 1
ATOM 1488 N N . ALA A 1 183 ? 12.496 -21.761 22.639 1.00 67.06 183 ALA A N 1
ATOM 1489 C CA . ALA A 1 183 ? 11.261 -22.269 23.249 1.00 67.06 183 ALA A CA 1
ATOM 1490 C C . ALA A 1 183 ? 11.471 -23.469 24.201 1.00 67.06 183 ALA A C 1
ATOM 1492 O O . ALA A 1 183 ? 10.675 -23.684 25.114 1.00 67.06 183 ALA A O 1
ATOM 1493 N N . SER A 1 184 ? 12.543 -24.251 24.021 1.00 70.25 184 SER A N 1
ATOM 1494 C CA . SER A 1 184 ? 12.839 -25.418 24.874 1.00 70.25 184 SER A CA 1
ATOM 1495 C C . SER A 1 184 ? 13.626 -25.074 26.145 1.00 70.25 184 SER A C 1
ATOM 1497 O O . SER A 1 184 ? 13.667 -25.874 27.082 1.00 70.25 184 SER A O 1
ATOM 1499 N N . SER A 1 185 ? 14.267 -23.903 26.202 1.00 63.34 185 SER A N 1
ATOM 1500 C CA . SER A 1 185 ? 15.177 -23.555 27.303 1.00 63.34 185 SER A CA 1
ATOM 1501 C C . SER A 1 185 ? 14.471 -23.126 28.601 1.00 63.34 185 SER A C 1
ATOM 1503 O O . SER A 1 185 ? 15.047 -23.275 29.679 1.00 63.34 185 SER A O 1
ATOM 1505 N N . GLU A 1 186 ? 13.200 -22.710 28.540 1.00 59.97 186 GLU A N 1
ATOM 1506 C CA . GLU A 1 186 ? 12.433 -22.239 29.711 1.00 59.97 186 GLU A CA 1
ATOM 1507 C C . GLU A 1 186 ? 11.687 -23.343 30.488 1.00 59.97 186 GLU A C 1
ATOM 1509 O O . GLU A 1 186 ? 11.126 -23.094 31.553 1.00 59.97 186 GLU A O 1
ATOM 1514 N N . GLY A 1 187 ? 11.735 -24.604 30.043 1.00 52.03 187 GLY A N 1
ATOM 1515 C CA . GLY A 1 187 ? 11.057 -25.725 30.713 1.00 52.03 187 GLY A CA 1
ATOM 1516 C C . GLY A 1 187 ? 11.732 -26.278 31.981 1.00 52.03 187 GLY A C 1
ATOM 1517 O O . GLY A 1 187 ? 11.334 -27.341 32.461 1.00 52.03 187 GLY A O 1
ATOM 1518 N N . ARG A 1 188 ? 12.770 -25.636 32.536 1.00 46.12 188 ARG A N 1
ATOM 1519 C CA . ARG A 1 188 ? 13.595 -26.231 33.608 1.00 46.12 188 ARG A CA 1
ATOM 1520 C C . ARG A 1 188 ? 13.258 -25.676 34.996 1.00 46.12 188 ARG A C 1
ATOM 1522 O O . ARG A 1 188 ? 13.985 -24.865 35.560 1.00 46.12 188 ARG A O 1
ATOM 1529 N N . VAL A 1 189 ? 12.174 -26.190 35.581 1.00 48.06 189 VAL A N 1
ATOM 1530 C CA . VAL A 1 189 ? 11.912 -26.093 37.027 1.00 48.06 189 VAL A CA 1
ATOM 1531 C C . VAL A 1 189 ? 12.810 -27.084 37.777 1.00 48.06 189 VAL A C 1
ATOM 1533 O O . VAL A 1 189 ? 12.919 -28.258 37.430 1.00 48.06 189 VAL A O 1
ATOM 1536 N N . ALA A 1 190 ? 13.458 -26.557 38.810 1.00 47.88 190 ALA A N 1
ATOM 1537 C CA . ALA A 1 190 ? 14.444 -27.164 39.692 1.00 47.88 190 ALA A CA 1
ATOM 1538 C C . ALA A 1 190 ? 14.166 -28.610 40.165 1.00 47.88 190 ALA A C 1
ATOM 1540 O O . ALA A 1 190 ? 13.151 -28.902 40.799 1.00 47.88 190 ALA A O 1
ATOM 1541 N N . ARG A 1 191 ? 15.176 -29.474 40.005 1.00 42.62 191 ARG A N 1
ATOM 1542 C CA . ARG A 1 191 ? 15.536 -30.540 40.956 1.00 42.62 191 ARG A CA 1
ATOM 1543 C C . ARG A 1 191 ? 17.052 -30.528 41.114 1.00 42.62 191 ARG A C 1
ATOM 1545 O O . ARG A 1 191 ? 17.765 -30.650 40.125 1.00 42.62 191 ARG A O 1
ATOM 1552 N N . GLY A 1 192 ? 17.509 -30.301 42.341 1.00 46.84 192 GLY A N 1
ATOM 1553 C CA . GLY A 1 192 ? 18.921 -30.351 42.711 1.00 46.84 192 GLY A CA 1
ATOM 1554 C C . GLY A 1 192 ? 19.364 -31.729 43.203 1.00 46.84 192 GLY A C 1
ATOM 1555 O O . GLY A 1 192 ? 18.535 -32.638 43.280 1.00 46.84 192 GLY A O 1
ATOM 1556 N N . VAL A 1 193 ? 20.636 -31.756 43.646 1.00 47.34 193 VAL A N 1
ATOM 1557 C CA . VAL A 1 193 ? 21.350 -32.822 44.394 1.00 47.34 193 VAL A CA 1
ATOM 1558 C C . VAL A 1 193 ? 21.857 -33.940 43.454 1.00 47.34 193 VAL A C 1
ATOM 1560 O O . VAL A 1 193 ? 21.061 -34.483 42.702 1.00 47.34 193 VAL A O 1
ATOM 1563 N N . GLU A 1 194 ? 23.131 -34.341 43.359 1.00 48.38 194 GLU A N 1
ATOM 1564 C CA . GLU A 1 194 ? 24.383 -34.085 44.092 1.00 48.38 194 GLU A CA 1
ATOM 1565 C C . GLU A 1 194 ? 25.584 -34.585 43.244 1.00 48.38 194 GLU A C 1
ATOM 1567 O O . GLU A 1 194 ? 25.406 -35.405 42.346 1.00 48.38 194 GLU A O 1
ATOM 1572 N N . ASP A 1 195 ? 26.776 -34.111 43.617 1.00 41.50 195 ASP A N 1
ATOM 1573 C CA . ASP A 1 195 ? 28.098 -34.758 43.554 1.00 41.50 195 ASP A CA 1
ATOM 1574 C C . ASP A 1 195 ? 28.939 -34.897 42.262 1.00 41.50 195 ASP A C 1
ATOM 1576 O O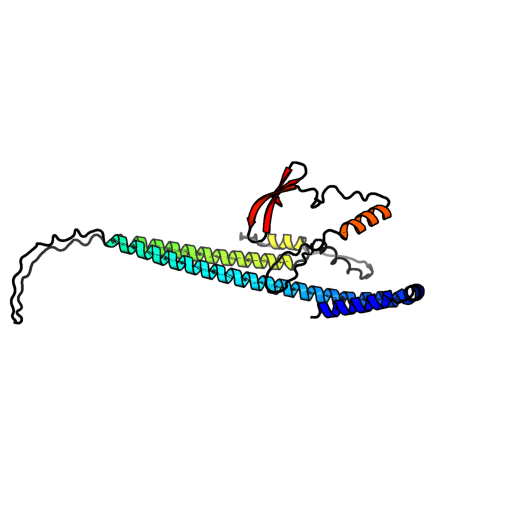 . ASP A 1 195 ? 28.500 -35.218 41.162 1.00 41.50 195 ASP A O 1
ATOM 1580 N N . ALA A 1 196 ? 30.223 -34.598 42.488 1.00 43.28 196 ALA A N 1
ATOM 1581 C CA . ALA A 1 196 ? 31.378 -34.433 41.602 1.00 43.28 196 ALA A CA 1
ATOM 1582 C C . ALA A 1 196 ? 32.240 -35.732 41.536 1.00 43.28 196 ALA A C 1
ATOM 1584 O O . ALA A 1 196 ? 31.769 -36.764 42.005 1.00 43.28 196 ALA A O 1
ATOM 1585 N N . PRO A 1 197 ? 33.560 -35.696 41.225 1.00 70.62 197 PRO A N 1
ATOM 1586 C CA . PRO A 1 197 ? 34.317 -35.270 40.032 1.00 70.62 197 PRO A CA 1
ATOM 1587 C C . PRO A 1 197 ? 35.202 -36.440 39.483 1.00 70.62 197 PRO A C 1
ATOM 1589 O O . PRO A 1 197 ? 34.917 -37.594 39.759 1.00 70.62 197 PRO A O 1
ATOM 1592 N N . GLU A 1 198 ? 36.303 -36.119 38.776 1.00 39.75 198 GLU A N 1
ATOM 1593 C CA . GLU A 1 198 ? 37.335 -36.980 38.133 1.00 39.75 198 GLU A CA 1
ATOM 1594 C C . GLU A 1 198 ? 36.994 -37.368 36.688 1.00 39.75 198 GLU A C 1
ATOM 1596 O O . GLU A 1 198 ? 35.938 -37.906 36.398 1.00 39.75 198 GLU A O 1
ATOM 1601 N N . GLY A 1 199 ? 37.808 -37.096 35.674 1.00 40.44 199 GLY A N 1
ATOM 1602 C CA . GLY A 1 199 ? 39.249 -36.883 35.618 1.00 40.44 199 GLY A CA 1
ATOM 1603 C C . GLY A 1 199 ? 39.750 -37.732 34.449 1.00 40.44 199 GLY A C 1
ATOM 1604 O O . GLY A 1 199 ? 39.348 -38.886 34.344 1.00 40.44 199 GLY A O 1
ATOM 1605 N N . LEU A 1 200 ? 40.537 -37.150 33.541 1.00 42.47 200 LEU A N 1
ATOM 1606 C CA . LEU A 1 200 ? 41.735 -37.740 32.930 1.00 42.47 200 LEU A CA 1
ATOM 1607 C C . LEU A 1 200 ? 42.153 -36.973 31.670 1.00 42.47 200 LEU A C 1
ATOM 1609 O O . LEU A 1 200 ? 41.372 -36.699 30.760 1.00 42.47 200 LEU A O 1
ATOM 1613 N N . ASP A 1 201 ? 43.436 -36.647 31.704 1.00 42.22 201 ASP A N 1
ATOM 1614 C CA . ASP A 1 201 ? 44.280 -36.013 30.708 1.00 42.22 201 ASP A CA 1
ATOM 1615 C C . ASP A 1 201 ? 44.436 -36.805 29.398 1.00 42.22 201 ASP A C 1
ATOM 1617 O O . ASP A 1 201 ? 44.375 -38.035 29.382 1.00 42.22 201 ASP A O 1
ATOM 1621 N N . GLY A 1 202 ? 44.853 -36.093 28.344 1.00 38.25 202 GLY A N 1
ATOM 1622 C CA . GLY A 1 202 ? 45.930 -36.584 27.471 1.00 38.25 202 GLY A CA 1
ATOM 1623 C C . GLY A 1 202 ? 45.688 -36.550 25.954 1.00 38.25 202 GLY A C 1
ATOM 1624 O O . GLY A 1 202 ? 44.542 -36.595 25.531 1.00 38.25 202 GLY A O 1
ATOM 1625 N N . PRO A 1 203 ? 46.754 -36.437 25.129 1.00 67.06 203 PRO A N 1
ATOM 1626 C CA . PRO A 1 203 ? 46.848 -35.413 24.076 1.00 67.06 203 PRO A CA 1
ATOM 1627 C C . PRO A 1 203 ? 47.158 -35.959 22.656 1.00 67.06 203 PRO A C 1
ATOM 1629 O O . PRO A 1 203 ? 47.143 -37.164 22.438 1.00 67.06 203 PRO A O 1
ATOM 1632 N N . GLU A 1 204 ? 47.529 -35.038 21.742 1.00 39.03 204 GLU A N 1
ATOM 1633 C CA . GLU A 1 204 ? 48.202 -35.240 20.430 1.00 39.03 204 GLU A CA 1
ATOM 1634 C C . GLU A 1 204 ? 47.339 -35.748 19.254 1.00 39.03 204 GLU A C 1
ATOM 1636 O O . GLU A 1 204 ? 46.485 -36.602 19.417 1.00 39.03 204 GLU A O 1
ATOM 1641 N N . ALA A 1 205 ? 47.497 -35.322 17.994 1.00 38.84 205 ALA A N 1
ATOM 1642 C CA . ALA A 1 205 ? 48.412 -34.401 17.316 1.00 38.84 205 ALA A CA 1
ATOM 1643 C C . ALA A 1 205 ? 47.876 -34.088 15.894 1.00 38.84 205 ALA A C 1
ATOM 1645 O O . ALA A 1 205 ? 47.054 -34.830 15.367 1.00 38.84 205 ALA A O 1
ATOM 1646 N N . ALA A 1 206 ? 48.477 -33.063 15.266 1.00 38.56 206 ALA A N 1
ATOM 1647 C CA . ALA A 1 206 ? 48.726 -32.903 13.819 1.00 38.56 206 ALA A CA 1
ATOM 1648 C C . ALA A 1 206 ? 47.503 -32.737 12.878 1.00 38.56 206 ALA A C 1
ATOM 1650 O O . ALA A 1 206 ? 46.683 -33.621 12.704 1.00 38.56 206 ALA A O 1
ATOM 1651 N N . SER A 1 207 ? 47.324 -31.561 12.265 1.00 38.12 207 SER A N 1
ATOM 1652 C CA . SER A 1 207 ? 47.982 -31.101 11.020 1.00 38.12 207 SER A CA 1
ATOM 1653 C C . SER A 1 207 ? 47.092 -31.334 9.794 1.00 38.12 207 SER A C 1
ATOM 1655 O O . SER A 1 207 ? 46.845 -32.477 9.433 1.00 38.12 207 SER A O 1
ATOM 1657 N N . ALA A 1 208 ? 46.670 -30.255 9.129 1.00 40.66 208 ALA A N 1
ATOM 1658 C CA . ALA A 1 208 ? 46.937 -30.000 7.706 1.00 40.66 208 ALA A CA 1
ATOM 1659 C C . ALA A 1 208 ? 45.989 -28.936 7.128 1.00 40.66 208 ALA A C 1
ATOM 1661 O O . ALA A 1 208 ? 44.829 -28.803 7.500 1.00 40.66 208 ALA A O 1
ATOM 1662 N N . ASN A 1 209 ? 46.558 -28.185 6.193 1.00 42.56 209 ASN A N 1
ATOM 1663 C CA . ASN A 1 209 ? 46.006 -27.053 5.467 1.00 42.56 209 ASN A CA 1
ATOM 1664 C C . ASN A 1 209 ? 44.893 -27.428 4.473 1.00 42.56 209 ASN A C 1
ATOM 1666 O O . ASN A 1 209 ? 45.021 -28.422 3.764 1.00 42.56 209 ASN A O 1
ATOM 1670 N N . ALA A 1 210 ? 43.930 -26.523 4.297 1.00 38.00 210 ALA A N 1
ATOM 1671 C CA . ALA A 1 210 ? 43.280 -26.177 3.023 1.00 38.00 210 ALA A CA 1
ATOM 1672 C C . ALA A 1 210 ? 42.563 -24.833 3.268 1.00 38.00 210 ALA A C 1
ATOM 1674 O O . ALA A 1 210 ? 41.715 -24.741 4.144 1.00 38.00 210 ALA A O 1
ATOM 1675 N N . SER A 1 211 ? 43.045 -23.691 2.772 1.00 48.59 211 SER A N 1
ATOM 1676 C CA . SER A 1 211 ? 42.849 -23.210 1.399 1.00 48.59 211 SER A CA 1
ATOM 1677 C C . SER A 1 211 ? 41.433 -23.487 0.905 1.00 48.59 211 SER A C 1
ATOM 1679 O O . SER A 1 211 ? 41.199 -24.515 0.282 1.00 48.59 211 SER A O 1
ATOM 1681 N N . ASP A 1 212 ? 40.507 -22.563 1.168 1.00 40.16 212 ASP A N 1
ATOM 1682 C CA . ASP A 1 212 ? 39.351 -22.432 0.295 1.00 40.16 212 ASP A CA 1
ATOM 1683 C C . ASP A 1 212 ? 38.852 -20.991 0.181 1.00 40.16 212 ASP A C 1
ATOM 1685 O O . ASP A 1 212 ? 39.116 -20.111 1.001 1.00 40.16 212 ASP A O 1
ATOM 1689 N N . LYS A 1 213 ? 38.248 -20.772 -0.970 1.00 41.38 213 LYS A N 1
ATOM 1690 C CA . LYS A 1 213 ? 38.176 -19.560 -1.764 1.00 41.38 213 LYS A CA 1
ATOM 1691 C C . LYS A 1 213 ? 36.951 -18.744 -1.353 1.00 41.38 213 LYS A C 1
ATOM 1693 O O . LYS A 1 213 ? 35.830 -19.230 -1.414 1.00 41.38 213 LYS A O 1
ATOM 1698 N N . SER A 1 214 ? 37.165 -17.486 -0.979 1.00 39.81 214 SER A N 1
ATOM 1699 C CA . SER A 1 214 ? 36.098 -16.489 -0.856 1.00 39.81 214 SER A CA 1
ATOM 1700 C C . SER A 1 214 ? 35.494 -16.233 -2.242 1.00 39.81 214 SER A C 1
ATOM 1702 O O . SER A 1 214 ? 36.178 -15.784 -3.164 1.00 39.81 214 SER A O 1
ATOM 1704 N N . THR A 1 215 ? 34.212 -16.557 -2.386 1.00 41.22 215 THR A N 1
ATOM 1705 C CA . THR A 1 215 ? 33.337 -16.040 -3.438 1.00 41.22 215 THR A CA 1
ATOM 1706 C C . THR A 1 215 ? 32.096 -15.482 -2.764 1.00 41.22 215 THR A C 1
ATOM 1708 O O . THR A 1 215 ? 31.221 -16.236 -2.347 1.00 41.22 215 THR A O 1
ATOM 1711 N N . ASP A 1 216 ? 32.046 -14.158 -2.652 1.00 39.78 216 ASP A N 1
ATOM 1712 C CA . ASP A 1 216 ? 30.848 -13.413 -2.285 1.00 39.78 216 ASP A CA 1
ATOM 1713 C C . ASP A 1 216 ? 29.793 -13.601 -3.383 1.00 39.78 216 ASP A C 1
ATOM 1715 O O . ASP A 1 216 ? 29.975 -13.171 -4.524 1.00 39.78 216 ASP A O 1
ATOM 1719 N N . SER A 1 217 ? 28.694 -14.279 -3.060 1.00 49.81 217 SER A N 1
ATOM 1720 C CA . SER A 1 217 ? 27.479 -14.341 -3.882 1.00 49.81 217 SER A CA 1
ATOM 1721 C C . SER A 1 217 ? 26.277 -14.685 -3.003 1.00 49.81 217 SER A C 1
ATOM 1723 O O . SER A 1 217 ? 25.658 -15.729 -3.157 1.00 49.81 217 SER A O 1
ATOM 1725 N N . GLU A 1 218 ? 25.937 -13.789 -2.077 1.00 43.09 218 GLU A N 1
ATOM 1726 C CA . GLU A 1 218 ? 24.662 -13.823 -1.352 1.00 43.09 218 GLU A CA 1
ATOM 1727 C C . GLU A 1 218 ? 24.019 -12.434 -1.387 1.00 43.09 218 GLU A C 1
ATOM 1729 O O . GLU A 1 218 ? 24.187 -11.601 -0.502 1.00 43.09 218 GLU A O 1
ATOM 1734 N N . SER A 1 219 ? 23.299 -12.152 -2.471 1.00 44.22 219 SER A N 1
ATOM 1735 C CA . SER A 1 219 ? 22.315 -11.064 -2.518 1.00 44.22 219 SER A CA 1
ATOM 1736 C C . SER A 1 219 ? 21.240 -11.364 -3.562 1.00 44.22 219 SER A C 1
ATOM 1738 O O . SER A 1 219 ? 20.992 -10.579 -4.467 1.00 44.22 219 SER A O 1
ATOM 1740 N N . GLU A 1 220 ? 20.590 -12.526 -3.455 1.00 42.50 220 GLU A N 1
ATOM 1741 C CA . GLU A 1 220 ? 19.449 -12.852 -4.322 1.00 42.50 220 GLU A CA 1
ATOM 1742 C C . GLU A 1 220 ? 18.421 -13.768 -3.632 1.00 42.50 220 GLU A C 1
ATOM 1744 O O . GLU A 1 220 ? 17.998 -14.783 -4.172 1.00 42.50 220 GLU A O 1
ATOM 1749 N N . ALA A 1 221 ? 18.012 -13.421 -2.403 1.00 40.31 221 ALA A N 1
ATOM 1750 C CA . ALA A 1 221 ? 16.999 -14.195 -1.666 1.00 40.31 221 ALA A CA 1
ATOM 1751 C C . ALA A 1 221 ? 15.957 -13.362 -0.887 1.00 40.31 221 ALA A C 1
ATOM 1753 O O . ALA A 1 221 ? 15.247 -13.911 -0.055 1.00 40.31 221 ALA A O 1
ATOM 1754 N N . VAL A 1 222 ? 15.804 -12.056 -1.154 1.00 42.22 222 VAL A N 1
ATOM 1755 C CA . VAL A 1 222 ? 14.833 -11.201 -0.415 1.00 42.22 222 VAL A CA 1
ATOM 1756 C C . VAL A 1 222 ? 13.689 -10.668 -1.298 1.00 42.22 222 VAL A C 1
ATOM 1758 O O . VAL A 1 222 ? 12.892 -9.845 -0.866 1.00 42.22 222 VAL A O 1
ATOM 1761 N N . LEU A 1 223 ? 13.539 -11.146 -2.539 1.00 41.00 223 LEU A N 1
ATOM 1762 C CA . LEU A 1 223 ? 12.564 -10.584 -3.493 1.00 41.00 223 LEU A CA 1
ATOM 1763 C C . LEU A 1 223 ? 11.525 -11.582 -4.027 1.00 41.00 223 LEU A C 1
ATOM 1765 O O . LEU A 1 223 ? 10.988 -11.393 -5.116 1.00 41.00 223 LEU A O 1
ATOM 1769 N N . ALA A 1 224 ? 11.217 -12.630 -3.258 1.00 38.72 224 ALA A N 1
ATOM 1770 C CA . ALA A 1 224 ? 10.230 -13.636 -3.655 1.00 38.72 224 ALA A CA 1
ATOM 1771 C C . ALA A 1 224 ? 8.845 -13.507 -2.986 1.00 38.72 224 ALA A C 1
ATOM 1773 O O . ALA A 1 224 ? 7.933 -14.194 -3.432 1.00 38.72 224 ALA A O 1
ATOM 1774 N N . ASP A 1 225 ? 8.636 -12.620 -2.002 1.00 39.00 225 ASP A N 1
ATOM 1775 C CA . ASP A 1 225 ? 7.461 -12.733 -1.108 1.00 39.00 225 ASP A CA 1
ATOM 1776 C C . ASP A 1 225 ? 6.473 -11.545 -1.109 1.00 39.00 225 ASP A C 1
ATOM 1778 O O . ASP A 1 225 ? 5.815 -11.245 -0.120 1.00 39.00 225 ASP A O 1
ATOM 1782 N N . LEU A 1 226 ? 6.341 -10.832 -2.235 1.00 43.06 226 LEU A N 1
ATOM 1783 C CA . LEU A 1 226 ? 5.404 -9.696 -2.369 1.00 43.06 226 LEU A CA 1
ATOM 1784 C C . LEU A 1 226 ? 4.372 -9.859 -3.499 1.00 43.06 226 LEU A C 1
ATOM 1786 O O . LEU A 1 226 ? 3.814 -8.874 -3.981 1.00 43.06 226 LEU A O 1
ATOM 1790 N N . LYS A 1 227 ? 4.097 -11.093 -3.940 1.00 39.53 227 LYS A N 1
ATOM 1791 C CA . LYS A 1 227 ? 3.283 -11.340 -5.145 1.00 39.53 227 LYS A CA 1
ATOM 1792 C C . LYS A 1 227 ? 1.758 -11.344 -4.961 1.00 39.53 227 LYS A C 1
ATOM 1794 O O . LYS A 1 227 ? 1.068 -11.318 -5.974 1.00 39.53 227 LYS A O 1
ATOM 1799 N N . ASP A 1 228 ? 1.236 -11.242 -3.736 1.00 36.69 228 ASP A N 1
ATOM 1800 C CA . ASP A 1 228 ? -0.204 -11.428 -3.463 1.00 36.69 228 ASP A CA 1
ATOM 1801 C C . ASP A 1 228 ? -0.930 -10.198 -2.881 1.00 36.69 228 ASP A C 1
ATOM 1803 O O . ASP A 1 228 ? -1.845 -10.322 -2.068 1.00 36.69 228 ASP A O 1
ATOM 1807 N N . PHE A 1 229 ? -0.586 -8.982 -3.317 1.00 41.94 229 PHE A N 1
ATOM 1808 C CA . PHE A 1 229 ? -1.399 -7.797 -3.008 1.00 41.94 229 PHE A CA 1
ATOM 1809 C C . PHE A 1 229 ? -2.209 -7.347 -4.225 1.00 41.94 229 PHE A C 1
ATOM 1811 O O . PHE A 1 229 ? -1.720 -6.655 -5.117 1.00 41.94 229 PHE A O 1
ATOM 1818 N N . ALA A 1 230 ? -3.483 -7.743 -4.244 1.00 32.97 230 ALA A N 1
ATOM 1819 C CA . ALA A 1 230 ? -4.486 -7.205 -5.152 1.00 32.97 230 ALA A CA 1
ATOM 1820 C C . ALA A 1 230 ? -4.663 -5.694 -4.911 1.00 32.97 230 ALA A C 1
ATOM 1822 O O . ALA A 1 230 ? -4.908 -5.249 -3.788 1.00 32.97 230 ALA A O 1
ATOM 1823 N N . TRP A 1 231 ? -4.551 -4.897 -5.972 1.00 33.16 231 TRP A N 1
ATOM 1824 C CA . TRP A 1 231 ? -4.808 -3.460 -5.930 1.00 33.16 231 TRP A CA 1
ATOM 1825 C C . TRP A 1 231 ? -6.318 -3.197 -5.879 1.00 33.16 231 TRP A C 1
ATOM 1827 O O . TRP A 1 231 ? -7.062 -3.682 -6.728 1.00 33.16 231 TRP A O 1
ATOM 1837 N N . VAL A 1 232 ? -6.771 -2.388 -4.917 1.00 30.94 232 VAL A N 1
ATOM 1838 C CA . VAL A 1 232 ? -8.101 -1.757 -4.944 1.00 30.94 232 VAL A CA 1
ATOM 1839 C C . VAL A 1 232 ? -7.890 -0.258 -5.120 1.00 30.94 232 VAL A C 1
ATOM 1841 O O . VAL A 1 232 ? -7.349 0.405 -4.234 1.00 30.94 232 VAL A O 1
ATOM 1844 N N . GLU A 1 233 ? -8.292 0.284 -6.270 1.00 33.28 233 GLU A N 1
ATOM 1845 C CA . GLU A 1 233 ? -8.231 1.724 -6.524 1.00 33.28 233 GLU A CA 1
ATOM 1846 C C . GLU A 1 233 ? -9.486 2.399 -5.950 1.00 33.28 233 GLU A C 1
ATOM 1848 O O . GLU A 1 233 ? -10.613 2.111 -6.349 1.00 33.28 233 GLU A O 1
ATOM 1853 N N . VAL A 1 234 ? -9.291 3.307 -4.991 1.00 30.31 234 VAL A N 1
ATOM 1854 C CA . VAL A 1 234 ? -10.351 4.150 -4.425 1.00 30.31 234 VAL A CA 1
ATOM 1855 C C . VAL A 1 234 ? -9.998 5.599 -4.727 1.00 30.31 234 VAL A C 1
ATOM 1857 O O . VAL A 1 234 ? -9.032 6.133 -4.178 1.00 30.31 234 VAL A O 1
ATOM 1860 N N . LYS A 1 235 ? -10.779 6.256 -5.590 1.00 34.31 235 LYS A N 1
ATOM 1861 C CA . LYS A 1 235 ? -10.688 7.708 -5.791 1.00 34.31 235 LYS A CA 1
ATOM 1862 C C . LYS A 1 235 ? -11.723 8.428 -4.938 1.00 34.31 235 LYS A C 1
ATOM 1864 O O . LYS A 1 235 ? -12.886 8.045 -4.888 1.00 34.31 235 LYS A O 1
ATOM 1869 N N . VAL A 1 236 ? -11.266 9.481 -4.266 1.00 34.50 236 VAL A N 1
ATOM 1870 C CA . VAL A 1 236 ? -12.085 10.363 -3.431 1.00 34.50 236 VAL A CA 1
ATOM 1871 C C . VAL A 1 236 ? -12.293 11.666 -4.189 1.00 34.50 236 VAL A C 1
ATOM 1873 O O . VAL A 1 236 ? -11.329 12.391 -4.430 1.00 34.50 236 VAL A O 1
ATOM 1876 N N . LEU A 1 237 ? -13.542 11.973 -4.526 1.00 38.19 237 LEU A N 1
ATOM 1877 C CA . LEU A 1 237 ? -13.969 13.300 -4.963 1.00 38.19 237 LEU A CA 1
ATOM 1878 C C . LEU A 1 237 ? -15.174 13.734 -4.114 1.00 38.19 237 LEU A C 1
ATOM 1880 O O . LEU A 1 237 ? -16.089 12.951 -3.880 1.00 38.19 237 LEU A O 1
ATOM 1884 N N . ASP A 1 238 ? -15.103 14.961 -3.593 1.00 36.69 238 ASP A N 1
ATOM 1885 C CA . ASP A 1 238 ? -16.162 15.704 -2.887 1.00 36.69 238 ASP A CA 1
ATOM 1886 C C . ASP A 1 238 ? -16.960 14.971 -1.795 1.00 36.69 238 ASP A C 1
ATOM 1888 O O . ASP A 1 238 ? -18.180 15.064 -1.688 1.00 36.69 238 ASP A O 1
ATOM 1892 N N . GLY A 1 239 ? -16.251 14.289 -0.892 1.00 40.41 239 GLY A N 1
ATOM 1893 C CA . GLY A 1 239 ? -16.798 13.935 0.425 1.00 40.41 239 GLY A CA 1
ATOM 1894 C C . GLY A 1 239 ? -17.936 12.906 0.427 1.00 40.41 239 GLY A C 1
ATOM 1895 O O . GLY A 1 239 ? -18.503 12.643 1.488 1.00 40.41 239 GLY A O 1
ATOM 1896 N N . ARG A 1 240 ? -18.236 12.275 -0.713 1.00 33.91 240 ARG A N 1
ATOM 1897 C CA . ARG A 1 240 ? -19.205 11.182 -0.829 1.00 33.91 240 ARG A CA 1
ATOM 1898 C C . ARG A 1 240 ? -18.540 9.989 -1.519 1.00 33.91 240 ARG A C 1
ATOM 1900 O O . ARG A 1 240 ? -18.076 10.103 -2.647 1.00 33.91 240 ARG A O 1
ATOM 1907 N N . LEU A 1 241 ? -18.466 8.846 -0.827 1.00 37.91 241 LEU A N 1
ATOM 1908 C CA . LEU A 1 241 ? -18.043 7.578 -1.433 1.00 37.91 241 LEU A CA 1
ATOM 1909 C C . LEU A 1 241 ? -19.146 7.111 -2.392 1.00 37.91 241 LEU A C 1
ATOM 1911 O O . LEU A 1 241 ? -20.082 6.431 -1.977 1.00 37.91 241 LEU A O 1
ATOM 1915 N N . GLU A 1 242 ? -19.044 7.475 -3.665 1.00 37.22 242 GLU A N 1
ATOM 1916 C CA . GLU A 1 242 ? -19.817 6.834 -4.725 1.00 37.22 242 GLU A CA 1
ATOM 1917 C C . GLU A 1 242 ? -18.907 5.912 -5.540 1.00 37.22 242 GLU A C 1
ATOM 1919 O O . GLU A 1 242 ? -17.821 6.282 -5.985 1.00 37.22 242 GLU A O 1
ATOM 1924 N N . ARG A 1 243 ? -19.350 4.660 -5.684 1.00 40.03 243 ARG A N 1
ATOM 1925 C CA . ARG A 1 243 ? -18.693 3.629 -6.485 1.00 40.03 243 ARG A CA 1
ATOM 1926 C C . ARG A 1 243 ? -18.988 3.937 -7.954 1.00 40.03 243 ARG A C 1
ATOM 1928 O O . ARG A 1 243 ? -20.068 3.615 -8.437 1.00 40.03 243 ARG A O 1
ATOM 1935 N N . MET A 1 244 ? -18.051 4.564 -8.660 1.00 31.16 244 MET A N 1
ATOM 1936 C CA . MET A 1 244 ? -18.141 4.682 -10.115 1.00 31.16 244 MET A CA 1
ATOM 1937 C C . MET A 1 244 ? -17.760 3.343 -10.752 1.00 31.16 244 MET A C 1
ATOM 1939 O O . MET A 1 244 ? -16.596 2.950 -10.743 1.00 31.16 244 MET A O 1
ATOM 1943 N N . VAL A 1 245 ? -18.750 2.647 -11.311 1.00 43.66 245 VAL A N 1
ATOM 1944 C CA . VAL A 1 245 ? -18.526 1.630 -12.344 1.00 43.66 245 VAL A CA 1
ATOM 1945 C C . VAL A 1 245 ? -18.137 2.396 -13.606 1.00 43.66 245 VAL A C 1
ATOM 1947 O O . VAL A 1 245 ? -18.980 3.026 -14.241 1.00 43.66 245 VAL A O 1
ATOM 1950 N N . VAL A 1 246 ? -16.844 2.433 -13.919 1.00 37.69 246 VAL A N 1
ATOM 1951 C CA . VAL A 1 246 ? -16.362 3.002 -15.180 1.00 37.69 246 VAL A CA 1
ATOM 1952 C C . VAL A 1 246 ? -16.497 1.938 -16.265 1.00 37.69 246 VAL A C 1
ATOM 1954 O O . VAL A 1 246 ? -15.817 0.922 -16.208 1.00 37.69 246 VAL A O 1
ATOM 1957 N N . GLY A 1 247 ? -17.387 2.213 -17.221 1.00 38.12 247 GLY A N 1
ATOM 1958 C CA . GLY A 1 247 ? -17.266 1.874 -18.644 1.00 38.12 247 GLY A CA 1
ATOM 1959 C C . GLY A 1 247 ? -17.085 0.402 -19.020 1.00 38.12 247 GLY A C 1
ATOM 1960 O O . GLY A 1 247 ? -15.969 -0.089 -19.110 1.00 38.12 247 GLY A O 1
ATOM 1961 N N . GLU A 1 248 ? -18.192 -0.252 -19.370 1.00 49.06 248 GLU A N 1
ATOM 1962 C CA . GLU A 1 248 ? -18.294 -1.650 -19.815 1.00 49.06 248 GLU A CA 1
ATOM 1963 C C . GLU A 1 248 ? -17.810 -1.957 -21.255 1.00 49.06 248 GLU A C 1
ATOM 1965 O O . GLU A 1 248 ? -18.036 -3.071 -21.722 1.00 49.06 248 GLU A O 1
ATOM 1970 N N . GLU A 1 249 ? -17.147 -1.056 -21.993 1.00 48.69 249 GLU A N 1
ATOM 1971 C CA . GLU A 1 249 ? -16.963 -1.275 -23.449 1.00 48.69 249 GLU A CA 1
ATOM 1972 C C . GLU A 1 249 ? -15.527 -1.418 -23.987 1.00 48.69 249 GLU A C 1
ATOM 1974 O O . GLU A 1 249 ? -15.373 -1.960 -25.080 1.00 48.69 249 GLU A O 1
ATOM 1979 N N . GLU A 1 250 ? -14.462 -1.059 -23.261 1.00 47.66 250 GLU A N 1
ATOM 1980 C CA . GLU A 1 250 ? -13.092 -1.156 -23.821 1.00 47.66 250 GLU A CA 1
ATOM 1981 C C . GLU A 1 250 ? -12.372 -2.487 -23.535 1.00 47.66 250 GLU A C 1
ATOM 1983 O O . GLU A 1 250 ? -11.557 -2.941 -24.336 1.00 47.66 250 GLU A O 1
ATOM 1988 N N . GLU A 1 251 ? -12.712 -3.193 -22.453 1.00 51.50 251 GLU A N 1
ATOM 1989 C CA . GLU A 1 251 ? -11.948 -4.379 -22.017 1.00 51.50 251 GLU A CA 1
ATOM 1990 C C . GLU A 1 251 ? -12.260 -5.654 -22.835 1.00 51.50 251 GLU A C 1
ATOM 1992 O O . GLU A 1 251 ? -11.521 -6.641 -22.808 1.00 51.50 251 GLU A O 1
ATOM 1997 N N . LYS A 1 252 ? -13.347 -5.646 -23.619 1.00 50.28 252 LYS A N 1
ATOM 1998 C CA . LYS A 1 252 ? -13.769 -6.800 -24.434 1.00 50.28 252 LYS A CA 1
ATOM 1999 C C . LYS A 1 252 ? -12.917 -6.974 -25.700 1.00 50.28 252 LYS A C 1
ATOM 2001 O O . LYS A 1 252 ? -12.815 -8.089 -26.210 1.00 50.28 252 LYS A O 1
ATOM 2006 N N . GLY A 1 253 ? -12.306 -5.893 -26.194 1.00 46.00 253 GLY A N 1
ATOM 2007 C CA . GLY A 1 253 ? -11.474 -5.902 -27.402 1.00 46.00 253 GLY A CA 1
ATOM 2008 C C . GLY A 1 253 ? -10.080 -6.484 -27.168 1.00 46.00 253 GLY A C 1
ATOM 2009 O O . GLY A 1 253 ? -9.618 -7.312 -27.954 1.00 46.00 253 GLY A O 1
ATOM 2010 N N . ASP A 1 254 ? -9.443 -6.117 -26.056 1.00 54.47 254 ASP A N 1
ATOM 2011 C CA . ASP A 1 254 ? -8.056 -6.502 -25.779 1.00 54.47 254 ASP A CA 1
ATOM 2012 C C . ASP A 1 254 ? -7.910 -7.989 -25.437 1.00 54.47 254 ASP A C 1
ATOM 2014 O O . ASP A 1 254 ? -6.957 -8.640 -25.869 1.00 54.47 254 ASP A O 1
ATOM 2018 N N . ILE A 1 255 ? -8.892 -8.577 -24.749 1.00 60.62 255 ILE A N 1
ATOM 2019 C CA . ILE A 1 255 ? -8.865 -10.008 -24.420 1.00 60.62 255 ILE A CA 1
ATOM 2020 C C . ILE A 1 255 ? -9.092 -10.866 -25.677 1.00 60.62 255 ILE A C 1
ATOM 2022 O O . ILE A 1 255 ? -8.408 -11.875 -25.854 1.00 60.62 255 ILE A O 1
ATOM 2026 N N . ASP A 1 256 ? -9.990 -10.467 -26.588 1.00 59.00 256 ASP A N 1
ATOM 2027 C CA . ASP A 1 256 ? -10.219 -11.206 -27.842 1.00 59.00 256 ASP A CA 1
ATOM 2028 C C . ASP A 1 256 ? -9.053 -11.028 -28.837 1.00 59.00 256 ASP A C 1
ATOM 2030 O O . ASP A 1 256 ? -8.691 -11.966 -29.552 1.00 59.00 256 ASP A O 1
ATOM 2034 N N . ALA A 1 257 ? -8.384 -9.868 -28.828 1.00 62.03 257 ALA A N 1
ATOM 2035 C CA . ALA A 1 257 ? -7.159 -9.630 -29.593 1.00 62.03 257 ALA A CA 1
ATOM 2036 C C . ALA A 1 257 ? -5.982 -10.491 -29.092 1.00 62.03 257 ALA A C 1
ATOM 2038 O O . ALA A 1 257 ? -5.291 -11.121 -29.898 1.00 62.03 257 ALA A O 1
ATOM 2039 N N . LEU A 1 258 ? -5.795 -10.602 -27.772 1.00 57.88 258 LEU A N 1
ATOM 2040 C CA . LEU A 1 258 ? -4.787 -11.482 -27.166 1.00 57.88 258 LEU A CA 1
ATOM 2041 C C . LEU A 1 258 ? -5.088 -12.968 -27.426 1.00 57.88 258 LEU A C 1
ATOM 2043 O O . LEU A 1 258 ? -4.174 -13.747 -27.711 1.00 57.88 258 LEU A O 1
ATOM 2047 N N . ARG A 1 259 ? -6.371 -13.355 -27.423 1.00 62.25 259 ARG A N 1
ATOM 2048 C CA . ARG A 1 259 ? -6.824 -14.719 -27.746 1.00 62.25 259 ARG A CA 1
ATOM 2049 C C . ARG A 1 259 ? -6.502 -15.116 -29.190 1.00 62.25 259 ARG A C 1
ATOM 2051 O O . ARG A 1 259 ? -6.127 -16.261 -29.433 1.00 62.25 259 ARG A O 1
ATOM 2058 N N . ARG A 1 260 ? -6.588 -14.169 -30.134 1.00 65.12 260 ARG A N 1
ATOM 2059 C CA . ARG A 1 260 ? -6.226 -14.373 -31.551 1.00 65.12 260 ARG A CA 1
ATOM 2060 C C . ARG A 1 260 ? -4.715 -14.399 -31.794 1.00 65.12 260 ARG A C 1
ATOM 2062 O O . ARG A 1 260 ? -4.273 -15.115 -32.687 1.00 65.12 260 ARG A O 1
ATOM 2069 N N . LEU A 1 261 ? -3.924 -13.667 -31.005 1.00 55.94 261 LEU A N 1
ATOM 2070 C CA . LEU A 1 261 ? -2.460 -13.616 -31.140 1.00 55.94 261 LEU A CA 1
ATOM 2071 C C . LEU A 1 261 ? -1.739 -14.814 -30.504 1.00 55.94 261 LEU A C 1
ATOM 2073 O O . LEU A 1 261 ? -0.673 -15.200 -30.978 1.00 55.94 261 LEU A O 1
ATOM 2077 N N . SER A 1 262 ? -2.300 -15.416 -29.450 1.00 56.72 262 SER A N 1
ATOM 2078 C CA . SER A 1 262 ? -1.606 -16.470 -28.698 1.00 56.72 262 SER A CA 1
ATOM 2079 C C . SER A 1 262 ? -1.668 -17.856 -29.353 1.00 56.72 262 SER A C 1
ATOM 2081 O O . SER A 1 262 ? -0.882 -18.716 -28.963 1.00 56.72 262 SER A O 1
ATOM 2083 N N . GLY A 1 263 ? -2.574 -18.104 -30.317 1.00 52.03 263 GLY A N 1
ATOM 2084 C CA . GLY A 1 263 ? -2.663 -19.326 -31.153 1.00 52.03 263 GLY A CA 1
ATOM 2085 C C . GLY A 1 263 ? -2.778 -20.677 -30.422 1.00 52.03 263 GLY A C 1
ATOM 2086 O O . GLY A 1 263 ? -2.919 -21.725 -31.046 1.00 52.03 263 GLY A O 1
ATOM 2087 N N . LYS A 1 264 ? -2.703 -20.660 -29.097 1.00 57.19 264 LYS A N 1
ATOM 2088 C CA . LYS A 1 264 ? -2.589 -21.795 -28.201 1.00 57.19 264 LYS A CA 1
ATOM 2089 C C . LYS A 1 264 ? -3.318 -21.377 -26.940 1.00 57.19 264 LYS A C 1
ATOM 2091 O O . LYS A 1 264 ? -2.917 -20.417 -26.288 1.00 57.19 264 LYS A O 1
ATOM 2096 N N . GLU A 1 265 ? -4.430 -22.046 -26.677 1.00 55.38 265 GLU A N 1
ATOM 2097 C CA . GLU A 1 265 ? -5.263 -21.835 -25.501 1.00 55.38 265 GLU A CA 1
ATOM 2098 C C . GLU A 1 265 ? -4.384 -22.029 -24.254 1.00 55.38 265 GLU A C 1
ATOM 2100 O O . GLU A 1 265 ? -3.897 -23.142 -24.029 1.00 55.38 265 GLU A O 1
ATOM 2105 N N . PRO A 1 266 ? -4.068 -20.968 -23.483 1.00 56.97 266 PRO A N 1
ATOM 2106 C CA . PRO A 1 266 ? -3.340 -21.153 -22.244 1.00 56.97 266 PRO A CA 1
ATOM 2107 C C . PRO A 1 266 ? -4.269 -21.927 -21.315 1.00 56.97 266 PRO A C 1
ATOM 2109 O O . PRO A 1 266 ? -5.320 -21.424 -20.919 1.00 56.97 266 PRO A O 1
ATOM 2112 N N . SER A 1 267 ? -3.905 -23.171 -21.003 1.00 57.97 267 SER A N 1
ATOM 2113 C CA . SER A 1 267 ? -4.606 -23.988 -20.019 1.00 57.97 267 SER A CA 1
ATOM 2114 C C . SER A 1 267 ? -4.407 -23.348 -18.648 1.00 57.97 267 SER A C 1
ATOM 2116 O O . SER A 1 267 ? -3.480 -23.692 -17.911 1.00 57.97 267 SER A O 1
ATOM 2118 N N . LEU A 1 268 ? -5.238 -22.356 -18.336 1.00 59.47 268 LEU A N 1
ATOM 2119 C CA . LEU A 1 268 ? -5.331 -21.817 -16.994 1.00 59.47 268 LEU A CA 1
ATOM 2120 C C . LEU A 1 268 ? -5.685 -22.991 -16.070 1.00 59.47 268 LEU A C 1
ATOM 2122 O O . LEU A 1 268 ? -6.561 -23.798 -16.402 1.00 59.47 268 LEU A O 1
ATOM 2126 N N . PRO A 1 269 ? -4.978 -23.150 -14.943 1.00 62.31 269 PRO A N 1
ATOM 2127 C CA . PRO A 1 269 ? -5.310 -24.196 -13.988 1.00 62.31 269 PRO A CA 1
ATOM 2128 C C . PRO A 1 269 ? -6.755 -23.989 -13.510 1.00 62.31 269 PRO A C 1
ATOM 2130 O O . PRO A 1 269 ? -7.220 -22.865 -13.460 1.00 62.31 269 PRO A O 1
ATOM 2133 N N . SER A 1 270 ? -7.497 -25.051 -13.185 1.00 66.06 270 SER A N 1
ATOM 2134 C CA . SER A 1 270 ? -8.965 -24.983 -12.986 1.00 66.06 270 SER A CA 1
ATOM 2135 C C . SER A 1 270 ? -9.464 -24.279 -11.707 1.00 66.06 270 SER A C 1
ATOM 2137 O O . SER A 1 270 ? -10.653 -24.362 -11.398 1.00 66.06 270 SER A O 1
ATOM 2139 N N . TRP A 1 271 ? -8.566 -23.656 -10.936 1.00 73.75 271 TRP A N 1
ATOM 2140 C CA . TRP A 1 271 ? -8.846 -23.085 -9.614 1.00 73.75 271 TRP A CA 1
ATOM 2141 C C . TRP A 1 271 ? -9.219 -21.589 -9.548 1.00 73.75 271 TRP A C 1
ATOM 2143 O O . TRP A 1 271 ? -9.860 -21.232 -8.559 1.00 73.75 271 TRP A O 1
ATOM 2153 N N . PRO A 1 272 ? -8.878 -20.690 -10.498 1.00 78.44 272 PRO A N 1
ATOM 2154 C CA . PRO A 1 272 ? -9.299 -19.306 -10.411 1.00 78.44 272 PRO A CA 1
ATOM 2155 C C . PRO A 1 272 ? -10.789 -19.230 -10.734 1.00 78.44 272 PRO A C 1
ATOM 2157 O O . PRO A 1 272 ? -11.220 -19.489 -11.855 1.00 78.44 272 PRO A O 1
ATOM 2160 N N . ILE A 1 273 ? -11.570 -18.876 -9.720 1.00 80.81 273 ILE A N 1
ATOM 2161 C CA . ILE A 1 273 ? -12.993 -18.595 -9.854 1.00 80.81 273 ILE A CA 1
ATOM 2162 C C . ILE A 1 273 ? -13.111 -17.228 -10.523 1.00 80.81 273 ILE A C 1
ATOM 2164 O O . ILE A 1 273 ? -12.761 -16.206 -9.932 1.00 80.81 273 ILE A O 1
ATOM 2168 N N . THR A 1 274 ? -13.566 -17.195 -11.772 1.00 81.94 274 THR A N 1
ATOM 2169 C CA . THR A 1 274 ? -13.813 -15.921 -12.450 1.00 81.94 274 THR A CA 1
ATOM 2170 C C . THR A 1 274 ? -15.117 -15.299 -11.948 1.00 81.94 274 THR A C 1
ATOM 2172 O O . THR A 1 274 ? -16.060 -16.005 -11.593 1.00 81.94 274 THR A O 1
ATOM 2175 N N . ARG A 1 275 ? -15.215 -13.960 -11.960 1.00 80.44 275 ARG A N 1
ATOM 2176 C CA . ARG A 1 275 ? -16.439 -13.235 -11.550 1.00 80.44 275 ARG A CA 1
ATOM 2177 C C . ARG A 1 275 ? -17.697 -13.626 -12.339 1.00 80.44 275 ARG A C 1
ATOM 2179 O O . ARG A 1 275 ? -18.795 -13.288 -11.927 1.00 80.44 275 ARG A O 1
ATOM 2186 N N . TYR A 1 276 ? -17.522 -14.292 -13.480 1.00 80.00 276 TYR A N 1
ATOM 2187 C CA . TYR A 1 276 ? -18.586 -14.716 -14.388 1.00 80.00 276 TYR A CA 1
ATOM 2188 C C . TYR A 1 276 ? -19.068 -16.149 -14.133 1.00 80.00 276 TYR A C 1
ATOM 2190 O O . TYR A 1 276 ? -20.073 -16.557 -14.701 1.00 80.00 276 TYR A O 1
ATOM 2198 N N . GLU A 1 277 ? -18.351 -16.924 -13.316 1.00 84.19 277 GLU A N 1
ATOM 2199 C CA . GLU A 1 277 ? -18.736 -18.293 -12.945 1.00 84.19 277 GLU A CA 1
ATOM 2200 C C . GLU A 1 277 ? -19.607 -18.350 -11.688 1.00 84.19 277 GLU A C 1
ATOM 2202 O O . GLU A 1 277 ? -20.053 -19.430 -11.296 1.00 84.19 277 GLU A O 1
ATOM 2207 N N . VAL A 1 278 ? -19.790 -17.211 -11.023 1.00 91.00 278 VAL A N 1
ATOM 2208 C CA . VAL A 1 278 ? -20.444 -17.129 -9.724 1.00 91.00 278 VAL A CA 1
ATOM 2209 C C . VAL A 1 278 ? -21.778 -16.420 -9.874 1.00 91.00 278 VAL A C 1
ATOM 2211 O O . VAL A 1 278 ? -21.825 -15.214 -10.114 1.00 9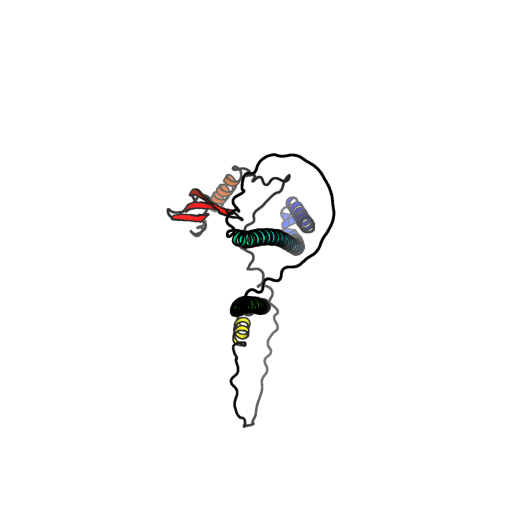1.00 278 VAL A O 1
ATOM 2214 N N . ASP A 1 279 ? -22.856 -17.170 -9.680 1.00 91.56 279 ASP A N 1
ATOM 2215 C CA . ASP A 1 279 ? -24.201 -16.610 -9.635 1.00 91.56 279 ASP A CA 1
ATOM 2216 C C . ASP A 1 279 ? -24.423 -15.998 -8.249 1.00 91.56 279 ASP A C 1
ATOM 2218 O O . ASP A 1 279 ? -24.528 -16.707 -7.245 1.00 91.56 279 ASP A O 1
ATOM 2222 N N . LEU A 1 280 ? -24.443 -14.666 -8.178 1.00 92.44 280 LEU A N 1
ATOM 2223 C CA . LEU A 1 280 ? -24.780 -13.923 -6.963 1.00 92.44 280 LEU A CA 1
ATOM 2224 C C . LEU A 1 280 ? -26.287 -14.057 -6.700 1.00 92.44 280 LEU A C 1
ATOM 2226 O O . LEU A 1 280 ? -27.095 -13.640 -7.527 1.00 92.44 280 LEU A O 1
ATOM 2230 N N . GLU A 1 281 ? -26.666 -14.622 -5.553 1.00 93.06 281 GLU A N 1
ATOM 2231 C CA . GLU A 1 281 ? -28.068 -14.758 -5.146 1.00 93.06 281 GLU A CA 1
ATOM 2232 C C . GLU A 1 281 ? -28.469 -13.607 -4.206 1.00 93.06 281 GLU A C 1
ATOM 2234 O O . GLU A 1 281 ? -28.794 -12.502 -4.637 1.00 93.06 281 GLU A O 1
ATOM 2239 N N . GLU A 1 282 ? -28.451 -13.862 -2.896 1.00 93.81 282 GLU A N 1
ATOM 2240 C CA . GLU A 1 282 ? -28.974 -12.974 -1.862 1.00 93.81 282 GLU A CA 1
ATOM 2241 C C . GLU A 1 282 ? -27.851 -12.487 -0.947 1.00 93.81 282 GLU A C 1
ATOM 2243 O O . GLU A 1 282 ? -26.899 -13.205 -0.634 1.00 93.81 282 GLU A O 1
ATOM 2248 N N . ARG A 1 283 ? -27.971 -11.253 -0.463 1.00 93.75 283 ARG A N 1
ATOM 2249 C CA . ARG A 1 283 ? -27.052 -10.696 0.526 1.00 93.75 283 ARG A CA 1
ATOM 2250 C C . ARG A 1 283 ? -27.259 -11.380 1.881 1.00 93.75 283 ARG A C 1
ATOM 2252 O O . ARG A 1 283 ? -28.239 -11.120 2.570 1.00 93.75 283 ARG A O 1
ATOM 2259 N N . ALA A 1 284 ? -26.307 -12.222 2.275 1.00 89.44 284 ALA A N 1
ATOM 2260 C CA . ALA A 1 284 ? -26.362 -13.013 3.503 1.00 89.44 284 ALA A CA 1
ATOM 2261 C C . ALA A 1 284 ? -26.121 -12.174 4.770 1.00 89.44 284 ALA A C 1
ATOM 2263 O O . ALA A 1 284 ? -26.585 -12.534 5.852 1.00 89.44 284 ALA A O 1
ATOM 2264 N N . GLY A 1 285 ? -25.401 -11.053 4.666 1.00 88.44 285 GLY A N 1
ATOM 2265 C CA . GLY A 1 285 ? -25.225 -10.143 5.796 1.00 88.44 285 GLY A CA 1
ATOM 2266 C C . GLY A 1 285 ? -24.342 -8.935 5.504 1.00 88.44 285 GLY A C 1
ATOM 2267 O O . GLY A 1 285 ? -23.511 -8.951 4.600 1.00 88.44 285 GLY A O 1
ATOM 2268 N N . MET A 1 286 ? -24.514 -7.882 6.307 1.00 83.44 286 MET A N 1
ATOM 2269 C CA . MET A 1 286 ? -23.632 -6.713 6.329 1.00 83.44 286 MET A CA 1
ATOM 2270 C C . MET A 1 286 ? -22.682 -6.844 7.520 1.00 83.44 286 MET A C 1
ATOM 2272 O O . MET A 1 286 ? -23.129 -6.811 8.670 1.00 83.44 286 MET A O 1
ATOM 2276 N N . ARG A 1 287 ? -21.379 -7.012 7.270 1.00 78.94 287 ARG A N 1
ATOM 2277 C CA . ARG A 1 287 ? -20.350 -6.882 8.311 1.00 78.94 287 ARG A CA 1
ATOM 2278 C C . ARG A 1 287 ? -19.653 -5.531 8.196 1.00 78.94 287 ARG A C 1
ATOM 2280 O O . ARG A 1 287 ? -19.808 -4.803 7.225 1.00 78.94 287 ARG A O 1
ATOM 2287 N N . PHE A 1 288 ? -18.870 -5.205 9.220 1.00 65.69 288 PHE A N 1
ATOM 2288 C CA . PHE A 1 288 ? -18.197 -3.913 9.368 1.00 65.69 288 PHE A CA 1
ATOM 2289 C C . PHE A 1 288 ? -17.218 -3.580 8.223 1.00 65.69 288 PHE A C 1
ATOM 2291 O O . PHE A 1 288 ? -16.928 -2.410 7.999 1.00 65.69 288 PHE A O 1
ATOM 2298 N N . PHE A 1 289 ? -16.720 -4.593 7.503 1.00 61.81 289 PHE A N 1
ATOM 2299 C CA . PHE A 1 289 ? -15.679 -4.431 6.480 1.00 61.81 289 PHE A CA 1
ATOM 2300 C C . PHE A 1 289 ? -16.093 -4.871 5.066 1.00 61.81 289 PHE A C 1
ATOM 2302 O O . PHE A 1 289 ? -15.395 -4.535 4.114 1.00 61.81 289 PHE A O 1
ATOM 2309 N N . SER A 1 290 ? -17.222 -5.568 4.903 1.00 86.31 290 SER A N 1
ATOM 2310 C CA . SER A 1 290 ? -17.767 -5.947 3.594 1.00 86.31 290 SER A CA 1
ATOM 2311 C C . SER A 1 290 ? -19.203 -6.470 3.703 1.00 86.31 290 SER A C 1
ATOM 2313 O O . SER A 1 290 ? -19.645 -6.945 4.758 1.00 86.31 290 SER A O 1
ATOM 2315 N N . ASP A 1 291 ? -19.925 -6.380 2.588 1.00 92.44 291 ASP A N 1
ATOM 2316 C CA . ASP A 1 291 ? -21.161 -7.126 2.372 1.00 92.44 291 ASP A CA 1
ATOM 2317 C C . ASP A 1 291 ? -20.808 -8.554 1.966 1.00 92.44 291 ASP A C 1
ATOM 2319 O O . ASP A 1 291 ? -19.956 -8.739 1.102 1.00 92.44 291 ASP A O 1
ATOM 2323 N N . VAL A 1 292 ? -21.460 -9.537 2.588 1.00 93.25 292 VAL A N 1
ATOM 2324 C CA . VAL A 1 292 ? -21.308 -10.953 2.243 1.00 93.25 292 VAL A CA 1
ATOM 2325 C C . VAL A 1 292 ? -22.527 -11.385 1.443 1.00 93.25 292 VAL A C 1
ATOM 2327 O O . VAL A 1 292 ? -23.665 -11.233 1.903 1.00 93.25 292 VAL A O 1
ATOM 2330 N N . TYR A 1 293 ? -22.295 -11.942 0.263 1.00 94.31 293 TYR A N 1
ATOM 2331 C CA . TYR A 1 293 ? -23.318 -12.479 -0.621 1.00 94.31 293 TYR A CA 1
ATOM 2332 C C . TYR A 1 293 ? -23.304 -14.002 -0.567 1.00 94.31 293 TYR A C 1
ATOM 2334 O O . TYR A 1 293 ? -22.259 -14.644 -0.512 1.00 94.31 293 TYR A O 1
ATOM 2342 N N . ARG A 1 294 ? -24.489 -14.600 -0.579 1.00 94.88 294 ARG A N 1
ATOM 2343 C CA . ARG A 1 294 ? -24.663 -16.013 -0.885 1.00 94.88 294 ARG A CA 1
ATOM 2344 C C . ARG A 1 294 ? -24.685 -16.136 -2.404 1.00 94.88 294 ARG A C 1
ATOM 2346 O O . ARG A 1 294 ? -25.413 -15.399 -3.063 1.00 94.88 294 ARG A O 1
ATOM 2353 N N . GLY A 1 295 ? -23.897 -17.046 -2.955 1.00 95.69 295 GLY A N 1
ATOM 2354 C CA . GLY A 1 295 ? -23.928 -17.352 -4.381 1.00 95.69 295 GLY A CA 1
ATOM 2355 C C . GLY A 1 295 ? -23.752 -18.835 -4.659 1.00 95.69 295 GLY A C 1
ATOM 2356 O O . GLY A 1 295 ? -23.516 -19.630 -3.743 1.00 95.69 295 GLY A O 1
ATOM 2357 N N . ALA A 1 296 ? -23.869 -19.211 -5.926 1.00 94.94 296 ALA A N 1
ATOM 2358 C CA . ALA A 1 296 ? -23.644 -20.567 -6.399 1.00 94.94 296 ALA A CA 1
ATOM 2359 C C . ALA A 1 296 ? -22.412 -20.615 -7.311 1.00 94.94 296 ALA A C 1
ATOM 2361 O O . ALA A 1 296 ? -22.279 -19.829 -8.243 1.00 94.94 296 ALA A O 1
ATOM 2362 N N . TRP A 1 297 ? -21.515 -21.568 -7.056 1.00 93.44 297 TRP A N 1
ATOM 2363 C CA . TRP A 1 297 ? -20.399 -21.893 -7.943 1.00 93.44 297 TRP A CA 1
ATOM 2364 C C . TRP A 1 297 ? -20.358 -23.405 -8.166 1.00 93.44 297 TRP A C 1
ATOM 2366 O O . TRP A 1 297 ? -20.268 -24.186 -7.216 1.00 93.44 297 TRP A O 1
ATOM 2376 N N . ARG A 1 298 ? -20.481 -23.838 -9.429 1.00 91.00 298 ARG A N 1
ATOM 2377 C CA . ARG A 1 298 ? -20.544 -25.262 -9.830 1.00 91.00 298 ARG A CA 1
ATOM 2378 C C . ARG A 1 298 ? -21.577 -26.082 -9.037 1.00 91.00 298 ARG A C 1
ATOM 2380 O O . ARG A 1 298 ? -21.304 -27.204 -8.611 1.00 91.00 298 ARG A O 1
ATOM 2387 N N . GLY A 1 299 ? -22.752 -25.497 -8.799 1.00 91.75 299 GLY A N 1
ATOM 2388 C CA . GLY A 1 299 ? -23.840 -26.130 -8.045 1.00 91.75 299 GLY A CA 1
ATOM 2389 C C . GLY A 1 299 ? -23.604 -26.227 -6.532 1.00 91.75 299 GLY A C 1
ATOM 2390 O O . GLY A 1 299 ? -24.395 -26.861 -5.838 1.00 91.75 299 GLY A O 1
ATOM 2391 N N . LYS A 1 300 ? -22.537 -25.613 -6.002 1.00 94.00 300 LYS A N 1
ATOM 2392 C CA . LYS A 1 300 ? -22.284 -25.500 -4.561 1.00 94.00 300 LYS A CA 1
ATOM 2393 C C . LYS A 1 300 ? -22.570 -24.084 -4.088 1.00 94.00 300 LYS A C 1
ATOM 2395 O O . LYS A 1 300 ? -22.169 -23.119 -4.729 1.00 94.00 300 LYS A O 1
ATOM 2400 N N . THR A 1 301 ? -23.226 -23.967 -2.940 1.00 95.12 301 THR A N 1
ATOM 2401 C CA . THR A 1 301 ? -23.436 -22.679 -2.277 1.00 95.12 301 THR A CA 1
ATOM 2402 C C . THR A 1 301 ? -22.125 -22.188 -1.663 1.00 95.12 301 THR A C 1
ATOM 2404 O O . THR A 1 301 ? -21.491 -22.913 -0.897 1.00 95.12 301 THR A O 1
ATOM 2407 N N . VAL A 1 302 ? -21.736 -20.958 -1.988 1.00 94.50 302 VAL A N 1
ATOM 2408 C CA . VAL A 1 302 ? -20.533 -20.277 -1.493 1.00 94.50 302 VAL A CA 1
ATOM 2409 C C . VAL A 1 302 ? -20.901 -18.924 -0.877 1.00 94.50 302 VAL A C 1
ATOM 2411 O O . VAL A 1 302 ? -21.933 -18.340 -1.211 1.00 94.50 302 VAL A O 1
ATOM 2414 N N . ALA A 1 303 ? -20.067 -18.445 0.047 1.00 93.19 303 ALA A N 1
ATOM 2415 C CA . ALA A 1 303 ? -20.137 -17.089 0.583 1.00 93.19 303 ALA A CA 1
ATOM 2416 C C . ALA A 1 303 ? -19.063 -16.235 -0.104 1.00 93.19 303 ALA A C 1
ATOM 2418 O O . ALA A 1 303 ? -17.906 -16.656 -0.160 1.00 93.19 303 ALA A O 1
ATOM 2419 N N . ILE A 1 304 ? -19.471 -15.085 -0.635 1.00 90.56 304 ILE A N 1
ATOM 2420 C CA . ILE A 1 304 ? -18.669 -14.159 -1.449 1.00 90.56 304 ILE A CA 1
ATOM 2421 C C . ILE A 1 304 ? -18.554 -12.835 -0.710 1.00 90.56 304 ILE A C 1
ATOM 2423 O O . ILE A 1 304 ? -19.613 -12.334 -0.264 1.00 90.56 304 ILE A O 1
#

Organism: NCBI:txid50990

Sequence (304 aa):
MKLTESSKRMEQLLHRQVHRPFFKRYLGRGEILQGISICDPELSYALSLFSASIQIRTLKQLQAAEARGQADEEKKWRHSFHHQRRRQIQHLDTTCPPPSIPCFGNYTTTTSVRRTLYHTYHTLQRPSQTKTLRHHHRGNAIRHAMHRREAELLGHALDLHDLRQLMCIALATSNDADIACSASSEGRVARGVEDAPEGLDGPEAASANASDKSTDSESEAVLADLKDFAWVEVKVLDGRLERMVVGEEEEKGDIDALRRLSGKEPSLPSWPITRYEVDLEERAGMRFFSDVYRGAWRGKTVAI

Radius of gyration: 41.67 Å; chains: 1; bounding box: 112×71×117 Å

Secondary structure (DSSP, 8-state):
-HHHHHHHHHHHHHHHHHTS-HHHHHHTHHHHHHHHHHHHHHHHHHHHHHHHHHHHHHHHHHHHHHHHHHHHHHHHHHHHHHHHHHHHHHTSSS--PPP--------------------------------STTHHHHHHHHHHHHHHHHHHHHHHHHHHHHHHHHHHHHHH---HHHHHHHHHHT----------------------------------SSSSS------------TT--------TTSHHHHHHHHHHHS-S-----S----TTS-EEEEEEEE-SS-EEEEEEETTEEEE-